Protein AF-A0A1G2Y583-F1 (afdb_mo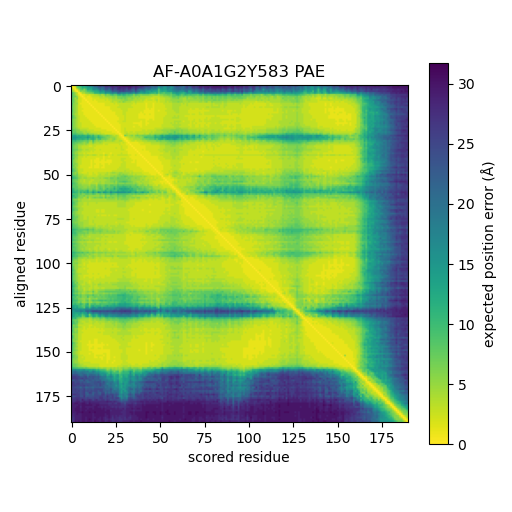nomer)

Sequence (190 aa):
MREDGVIELSQVAVLILAAVMLYVASNRTREYRDFFKVLYLAPVLAIIRENDHFLETYVFDEAWEVLAVVCVIYMGYILYRTHKRVLQQFVRFTATGPFICFANGAFIVMIFARIIGQQSLWESLLQEHHHRMIGRFVEETIEFLGYCFILIGSMECYITAGQFACKTADSLSLTQTIQPSEEGCVSSHV

Secondary structure (DSSP, 8-state):
--TTHHHHHHHHHHHHHHHHHHHHHHHH-SSSHHHHHHHHHHHHHHHHHHTHHHHHHHT-TTHHHHHHHHHHHHHHHHHHHHHHHHHHHHHHHTTSHHHHHHHHHHHIIIIIHHHHT-HHHHHHH--STTHHHHHHHHHHHHHHHHHHHHHHHHHHHHHHTTTHHHHHHHHHHHHHHTS---S-------

Structure (mmCIF, N/CA/C/O backbone):
data_AF-A0A1G2Y583-F1
#
_entry.id   AF-A0A1G2Y583-F1
#
loop_
_atom_site.group_PDB
_atom_site.id
_atom_site.type_symbol
_atom_site.label_atom_id
_atom_site.label_alt_id
_atom_site.label_comp_id
_atom_site.label_asym_id
_atom_site.label_entity_id
_atom_site.label_seq_id
_atom_site.pdbx_PDB_ins_code
_atom_site.Cartn_x
_atom_site.Cartn_y
_atom_site.Cartn_z
_atom_site.occupancy
_atom_site.B_iso_or_equiv
_atom_site.auth_seq_id
_atom_site.auth_comp_id
_atom_site.auth_asym_id
_atom_site.auth_atom_id
_atom_site.pdbx_PDB_model_num
ATOM 1 N N . MET A 1 1 ? 22.878 -12.790 -12.295 1.00 37.00 1 MET A N 1
ATOM 2 C CA . MET A 1 1 ? 22.129 -12.035 -11.274 1.00 37.00 1 MET A CA 1
ATOM 3 C C . MET A 1 1 ? 21.765 -10.710 -11.918 1.00 37.00 1 MET A C 1
ATOM 5 O O . MET A 1 1 ? 22.678 -10.019 -12.344 1.00 37.00 1 MET A O 1
ATOM 9 N N . ARG A 1 2 ? 20.471 -10.446 -12.139 1.00 45.47 2 ARG A N 1
ATOM 10 C CA . ARG A 1 2 ? 19.974 -9.133 -12.586 1.00 45.47 2 ARG A CA 1
ATOM 11 C C . ARG A 1 2 ? 20.246 -8.135 -11.459 1.00 45.47 2 ARG A C 1
ATOM 13 O O . ARG A 1 2 ? 19.980 -8.475 -10.310 1.00 45.47 2 ARG A O 1
ATOM 20 N N . GLU A 1 3 ? 20.787 -6.964 -11.771 1.00 52.03 3 GLU A N 1
ATOM 21 C CA . GLU A 1 3 ? 20.983 -5.893 -10.780 1.00 52.03 3 GLU A CA 1
ATOM 22 C C . GLU A 1 3 ? 19.634 -5.394 -10.219 1.00 52.03 3 GLU A C 1
ATOM 24 O O . GLU A 1 3 ? 19.549 -5.098 -9.029 1.00 52.03 3 GLU A O 1
ATOM 29 N N . ASP A 1 4 ? 18.566 -5.460 -11.024 1.00 59.28 4 ASP A N 1
ATOM 30 C CA . ASP A 1 4 ? 17.181 -5.097 -10.669 1.00 59.28 4 ASP A CA 1
ATOM 31 C C . ASP A 1 4 ? 16.614 -5.921 -9.481 1.00 59.28 4 ASP A C 1
ATOM 33 O O . ASP A 1 4 ? 15.846 -5.421 -8.660 1.00 59.28 4 ASP A O 1
ATOM 37 N N . GLY A 1 5 ? 17.072 -7.166 -9.287 1.00 73.88 5 GLY A N 1
ATOM 38 C CA . GLY A 1 5 ? 16.480 -8.078 -8.294 1.00 73.88 5 GLY A CA 1
ATOM 39 C C . GLY A 1 5 ? 16.688 -7.675 -6.825 1.00 73.88 5 GLY A C 1
ATOM 40 O O . GLY A 1 5 ? 15.987 -8.164 -5.939 1.00 73.88 5 GLY A O 1
ATOM 41 N N . VAL A 1 6 ? 17.650 -6.794 -6.529 1.00 80.50 6 VAL A N 1
ATOM 42 C CA . VAL A 1 6 ? 17.873 -6.314 -5.151 1.00 80.50 6 VAL A CA 1
ATOM 43 C C . VAL A 1 6 ? 16.793 -5.310 -4.741 1.00 80.50 6 VAL A C 1
ATOM 45 O O . VAL A 1 6 ? 16.348 -5.330 -3.589 1.00 80.50 6 VAL A O 1
ATOM 48 N N . ILE A 1 7 ? 16.356 -4.452 -5.668 1.00 85.69 7 ILE A N 1
ATOM 49 C CA . ILE A 1 7 ? 15.326 -3.443 -5.401 1.00 85.69 7 ILE A CA 1
ATOM 50 C C . ILE A 1 7 ? 13.968 -4.124 -5.241 1.00 85.69 7 ILE A C 1
ATOM 52 O O . ILE A 1 7 ? 13.314 -3.892 -4.222 1.00 85.69 7 ILE A O 1
ATOM 56 N N . GLU A 1 8 ? 13.617 -5.041 -6.145 1.00 86.56 8 GLU A N 1
ATOM 57 C CA . GLU A 1 8 ? 12.403 -5.870 -6.056 1.00 86.56 8 GLU A CA 1
ATOM 58 C C . GLU A 1 8 ? 12.316 -6.578 -4.690 1.00 86.56 8 GLU A C 1
ATOM 60 O O . GLU A 1 8 ? 11.322 -6.472 -3.965 1.00 86.56 8 GLU A O 1
ATOM 65 N N . LEU A 1 9 ? 13.409 -7.220 -4.252 1.00 89.50 9 LEU A N 1
ATOM 66 C CA . LEU A 1 9 ? 13.463 -7.883 -2.946 1.00 89.50 9 LEU A CA 1
ATOM 67 C C . LEU A 1 9 ? 13.241 -6.903 -1.783 1.00 89.50 9 LEU A C 1
ATOM 69 O O . LEU A 1 9 ? 12.552 -7.230 -0.812 1.00 89.50 9 LEU A O 1
ATOM 73 N N . SER A 1 10 ? 13.820 -5.703 -1.863 1.00 92.00 10 SER A N 1
ATOM 74 C CA . SER A 1 10 ? 13.656 -4.678 -0.829 1.00 92.00 10 SER A CA 1
ATOM 75 C C . SER A 1 10 ? 12.221 -4.143 -0.757 1.00 92.00 10 SER A C 1
ATOM 77 O O . SER A 1 10 ? 11.685 -3.985 0.343 1.00 92.00 10 SER A O 1
ATOM 79 N N . GLN A 1 11 ? 11.569 -3.939 -1.906 1.00 94.38 11 GLN A N 1
ATOM 80 C CA . GLN A 1 11 ? 10.171 -3.518 -2.000 1.00 94.38 11 GLN A CA 1
ATOM 81 C C . GLN A 1 11 ? 9.254 -4.575 -1.381 1.00 94.38 11 GLN A C 1
ATOM 83 O O . GLN A 1 11 ? 8.439 -4.256 -0.511 1.00 94.38 11 GLN A O 1
ATOM 88 N N . VAL A 1 12 ? 9.449 -5.848 -1.742 1.00 94.56 12 VAL A N 1
ATOM 89 C CA . VAL A 1 12 ? 8.698 -6.974 -1.174 1.00 94.56 12 VAL A CA 1
ATOM 90 C C . VAL A 1 12 ? 8.897 -7.060 0.340 1.00 94.56 12 VAL A C 1
ATOM 92 O O . VAL A 1 12 ? 7.919 -7.199 1.075 1.00 94.56 12 VAL A O 1
ATOM 95 N N . ALA A 1 13 ? 10.127 -6.913 0.841 1.00 95.44 13 ALA A N 1
ATOM 96 C CA . ALA A 1 13 ? 10.400 -6.936 2.279 1.00 95.44 13 ALA A CA 1
ATOM 97 C C . ALA A 1 13 ? 9.674 -5.806 3.035 1.00 95.44 13 ALA A C 1
ATOM 99 O O . ALA A 1 13 ? 9.063 -6.050 4.081 1.00 95.44 13 ALA A O 1
ATOM 100 N N . VAL A 1 14 ? 9.694 -4.583 2.492 1.00 96.81 14 VAL A N 1
ATOM 101 C CA . VAL A 1 14 ? 8.983 -3.418 3.049 1.00 96.81 14 VAL A CA 1
ATOM 102 C C . VAL A 1 14 ? 7.472 -3.653 3.066 1.00 96.81 14 VAL A C 1
ATOM 104 O O . VAL A 1 14 ? 6.821 -3.412 4.088 1.00 96.81 14 VAL A O 1
ATOM 107 N N . LEU A 1 15 ? 6.911 -4.176 1.975 1.00 97.12 15 LEU A N 1
ATOM 108 C CA . LEU A 1 15 ? 5.484 -4.465 1.874 1.00 97.12 15 LEU A CA 1
ATOM 109 C C . LEU A 1 15 ? 5.045 -5.593 2.814 1.00 97.12 15 LEU A C 1
ATOM 111 O O . LEU A 1 15 ? 3.995 -5.475 3.448 1.00 97.12 15 LEU A O 1
ATOM 115 N N . ILE A 1 16 ? 5.843 -6.658 2.958 1.00 97.25 16 ILE A N 1
ATOM 116 C CA . ILE A 1 16 ? 5.574 -7.745 3.913 1.00 97.25 16 ILE A CA 1
ATOM 117 C C . ILE A 1 16 ? 5.534 -7.183 5.332 1.00 97.25 16 ILE A C 1
ATOM 119 O O . ILE A 1 16 ? 4.595 -7.462 6.082 1.00 97.25 16 ILE A O 1
ATOM 123 N N . LEU A 1 17 ? 6.516 -6.357 5.698 1.00 97.50 17 LEU A N 1
ATOM 124 C CA . LEU A 1 17 ? 6.558 -5.738 7.018 1.00 97.50 17 LEU A CA 1
ATOM 125 C C . LEU A 1 17 ? 5.324 -4.854 7.261 1.00 97.50 17 LEU A C 1
ATOM 127 O O . LEU A 1 17 ? 4.684 -4.975 8.308 1.00 97.50 17 LEU A O 1
ATOM 131 N N . ALA A 1 18 ? 4.939 -4.034 6.280 1.00 97.31 18 ALA A N 1
ATOM 132 C CA . ALA A 1 18 ? 3.738 -3.204 6.347 1.00 97.31 18 ALA A CA 1
ATOM 133 C C . ALA A 1 18 ? 2.456 -4.046 6.506 1.00 97.31 18 ALA A C 1
ATOM 135 O O . ALA A 1 18 ? 1.638 -3.779 7.392 1.00 97.31 18 ALA A O 1
ATOM 136 N N . ALA A 1 19 ? 2.306 -5.109 5.709 1.00 97.06 19 ALA A N 1
ATOM 137 C CA . ALA A 1 19 ? 1.165 -6.020 5.768 1.00 97.06 19 ALA A CA 1
ATOM 138 C C . ALA A 1 19 ? 1.056 -6.718 7.134 1.00 97.06 19 ALA A C 1
ATOM 140 O O . ALA A 1 19 ? -0.031 -6.772 7.713 1.00 97.06 19 ALA A O 1
ATOM 141 N N . VAL A 1 20 ? 2.176 -7.196 7.690 1.00 96.50 20 VAL A N 1
ATOM 142 C CA . VAL A 1 20 ? 2.217 -7.819 9.023 1.00 96.50 20 VAL A CA 1
ATOM 143 C C . VAL A 1 20 ? 1.838 -6.812 10.109 1.00 96.50 20 VAL A C 1
ATOM 145 O O . VAL A 1 20 ? 1.013 -7.126 10.971 1.00 96.50 20 VAL A O 1
ATOM 148 N N . MET A 1 21 ? 2.383 -5.593 10.065 1.00 95.00 21 MET A N 1
ATOM 149 C CA . MET A 1 21 ? 2.051 -4.539 11.028 1.00 95.00 21 MET A CA 1
ATOM 150 C C . MET A 1 21 ? 0.556 -4.204 11.012 1.00 95.00 21 MET A C 1
ATOM 152 O O . MET A 1 21 ? -0.076 -4.172 12.072 1.00 95.00 21 MET A O 1
ATOM 156 N N . LEU A 1 22 ? -0.032 -4.036 9.825 1.00 94.94 22 LEU A N 1
ATOM 157 C CA . LEU A 1 22 ? -1.465 -3.781 9.660 1.00 94.94 22 LEU A CA 1
ATOM 158 C C . LEU A 1 22 ? -2.327 -4.965 10.100 1.00 94.94 22 LEU A C 1
ATOM 160 O O . LEU A 1 22 ? -3.344 -4.771 10.771 1.00 94.94 22 LEU A O 1
ATOM 164 N N . TYR A 1 23 ? -1.910 -6.193 9.792 1.00 94.88 23 TYR A N 1
ATOM 165 C CA . TYR A 1 23 ? -2.598 -7.395 10.248 1.00 94.88 23 TYR A CA 1
ATOM 166 C C . TYR A 1 23 ? -2.637 -7.465 11.780 1.00 94.88 23 TYR A C 1
ATOM 168 O O . TYR A 1 23 ? -3.707 -7.646 12.371 1.00 94.88 23 TYR A O 1
ATOM 176 N N . VAL A 1 24 ? -1.503 -7.240 12.453 1.00 93.44 24 VAL A N 1
ATOM 177 C CA . VAL A 1 24 ? -1.459 -7.220 13.922 1.00 93.44 24 VAL A CA 1
ATOM 178 C C . VAL A 1 24 ? -2.274 -6.051 14.485 1.00 93.44 24 VAL A C 1
ATOM 180 O O . VAL A 1 24 ? -3.027 -6.246 15.444 1.00 93.44 24 VAL A O 1
ATOM 183 N N . ALA A 1 25 ? -2.202 -4.866 13.873 1.00 90.62 25 ALA A N 1
ATOM 184 C CA . ALA A 1 25 ? -3.011 -3.712 14.262 1.00 90.62 25 ALA A CA 1
ATOM 185 C C . ALA A 1 25 ? -4.518 -4.013 14.164 1.00 90.62 25 ALA A C 1
ATOM 187 O O . ALA A 1 25 ? -5.267 -3.667 15.080 1.00 90.62 25 ALA A O 1
ATOM 188 N N . SER A 1 26 ? -4.957 -4.723 13.115 1.00 91.12 26 SER A N 1
ATOM 189 C CA . SER A 1 26 ? -6.361 -5.122 12.910 1.00 91.12 26 SER A CA 1
ATOM 190 C C . SER A 1 26 ? -6.879 -6.064 14.003 1.00 91.12 26 SER A C 1
ATOM 192 O O . SER A 1 26 ? -8.052 -6.023 14.388 1.00 91.12 26 SER A O 1
ATOM 194 N N . ASN A 1 27 ? -5.994 -6.900 14.549 1.00 89.19 27 ASN A N 1
ATOM 195 C CA . ASN A 1 27 ? -6.341 -7.831 15.614 1.00 89.19 27 ASN A CA 1
ATOM 196 C C . ASN A 1 27 ? -6.387 -7.140 16.983 1.00 89.19 27 ASN A C 1
ATOM 198 O O . ASN A 1 27 ? -7.232 -7.503 17.808 1.00 89.19 27 ASN A O 1
ATOM 202 N N . ARG A 1 28 ? -5.543 -6.119 17.193 1.00 86.19 28 ARG A N 1
ATOM 203 C CA . ARG A 1 28 ? -5.455 -5.343 18.441 1.00 86.19 28 ARG A CA 1
ATOM 204 C C . ARG A 1 28 ? -6.550 -4.283 18.591 1.00 86.19 28 ARG A C 1
ATOM 206 O O . ARG A 1 28 ? -7.027 -4.083 19.704 1.00 86.19 28 ARG A O 1
ATOM 213 N N . THR A 1 29 ? -7.004 -3.644 17.512 1.00 80.62 29 THR A N 1
ATOM 214 C CA . THR A 1 29 ? -8.076 -2.637 17.584 1.00 80.62 29 THR A CA 1
ATOM 215 C C . THR A 1 29 ? -9.434 -3.252 17.264 1.00 80.62 29 THR A C 1
ATOM 217 O O . THR A 1 29 ? -9.671 -3.753 16.171 1.00 80.62 29 THR A O 1
ATOM 220 N N . ARG A 1 30 ? -10.382 -3.214 18.210 1.00 77.94 30 ARG A N 1
ATOM 221 C CA . ARG A 1 30 ? -11.777 -3.602 17.916 1.00 77.94 30 ARG A CA 1
ATOM 222 C C . ARG A 1 30 ? -12.516 -2.530 17.115 1.00 77.94 30 ARG A C 1
ATOM 224 O O . ARG A 1 30 ? -13.365 -2.873 16.301 1.00 77.94 30 ARG A O 1
ATOM 231 N N . GLU A 1 31 ? -12.174 -1.261 17.327 1.00 78.31 31 GLU A N 1
ATOM 232 C CA . GLU A 1 31 ? -12.877 -0.128 16.721 1.00 78.31 31 GLU A CA 1
ATOM 233 C C . GLU A 1 31 ? -12.583 0.044 15.225 1.00 78.31 31 GLU A C 1
ATOM 235 O O . GLU A 1 31 ? -13.500 0.391 14.492 1.00 78.31 31 GLU A O 1
ATOM 240 N N . TYR A 1 32 ? -11.363 -0.267 14.764 1.00 83.62 32 TYR A N 1
ATOM 241 C CA . TYR A 1 32 ? -10.911 -0.098 13.368 1.00 83.62 32 TYR A CA 1
ATOM 242 C C . TYR A 1 32 ? -10.670 -1.425 12.630 1.00 83.62 32 TYR A C 1
ATOM 244 O O . TYR A 1 32 ? -10.099 -1.446 11.540 1.00 83.62 32 TYR A O 1
ATOM 252 N N . ARG A 1 33 ? -11.103 -2.548 13.218 1.00 87.69 33 ARG A N 1
ATOM 253 C CA . ARG A 1 33 ? -10.784 -3.904 12.746 1.00 87.69 33 ARG A CA 1
ATOM 254 C C . ARG A 1 33 ? -11.125 -4.135 11.277 1.00 87.69 33 ARG A C 1
ATOM 256 O O . ARG A 1 33 ? -10.303 -4.668 10.540 1.00 87.69 33 ARG A O 1
ATOM 263 N N . ASP A 1 34 ? -12.350 -3.805 10.873 1.00 89.31 34 ASP A N 1
ATOM 264 C CA . ASP A 1 34 ? -12.856 -4.136 9.536 1.00 89.31 34 ASP A CA 1
ATOM 265 C C . ASP A 1 34 ? -12.155 -3.293 8.459 1.00 89.31 34 ASP A C 1
ATOM 267 O O . ASP A 1 34 ? -11.779 -3.818 7.415 1.00 89.31 34 ASP A O 1
ATOM 271 N N . PHE A 1 35 ? -11.891 -2.017 8.741 1.00 91.56 35 PHE A N 1
ATOM 272 C CA . PHE A 1 35 ? -11.108 -1.143 7.876 1.00 91.56 35 PHE A CA 1
ATOM 273 C C . PHE A 1 35 ? -9.650 -1.601 7.770 1.00 91.56 35 PHE A C 1
ATOM 275 O O . PHE A 1 35 ? -9.146 -1.731 6.661 1.00 91.56 35 PHE A O 1
ATOM 282 N N . PHE A 1 36 ? -8.984 -1.937 8.880 1.00 92.38 36 PHE A N 1
ATOM 283 C CA . PHE A 1 36 ? -7.607 -2.444 8.832 1.00 92.38 36 PHE A CA 1
ATOM 284 C C . PHE A 1 36 ? -7.498 -3.790 8.110 1.00 92.38 36 PHE A C 1
ATOM 286 O O . PHE A 1 36 ? -6.478 -4.048 7.477 1.00 92.38 36 PHE A O 1
ATOM 293 N N . LYS A 1 37 ? -8.554 -4.618 8.136 1.00 91.88 37 LYS A N 1
ATOM 294 C CA . LYS A 1 37 ? -8.641 -5.831 7.312 1.00 91.88 37 LYS A CA 1
ATOM 295 C C . LYS A 1 37 ? -8.615 -5.533 5.816 1.00 91.88 37 LYS A C 1
ATOM 297 O O . LYS A 1 37 ? -7.949 -6.230 5.068 1.00 91.88 37 LYS A O 1
ATOM 302 N N . VAL A 1 38 ? -9.335 -4.505 5.382 1.00 94.38 38 VAL A N 1
ATOM 303 C CA . VAL A 1 38 ? -9.283 -4.059 3.984 1.00 94.38 38 VAL A CA 1
ATOM 304 C C . VAL A 1 38 ? -7.926 -3.414 3.688 1.00 94.38 38 VAL A C 1
ATOM 306 O O . VAL A 1 38 ? -7.319 -3.701 2.663 1.00 94.38 38 VAL A O 1
ATOM 309 N N . LEU A 1 39 ? -7.408 -2.603 4.613 1.00 94.75 39 LEU A N 1
ATOM 310 C CA . LEU A 1 39 ? -6.162 -1.864 4.429 1.00 94.75 39 LEU A CA 1
ATOM 311 C C . LEU A 1 39 ? -4.934 -2.777 4.303 1.00 94.75 39 LEU A C 1
ATOM 313 O O . LEU A 1 39 ? -4.091 -2.496 3.462 1.00 94.75 39 LEU A O 1
ATOM 317 N N . TYR A 1 40 ? -4.824 -3.874 5.071 1.00 95.06 40 TYR A N 1
ATOM 318 C CA . TYR A 1 40 ? -3.681 -4.796 4.9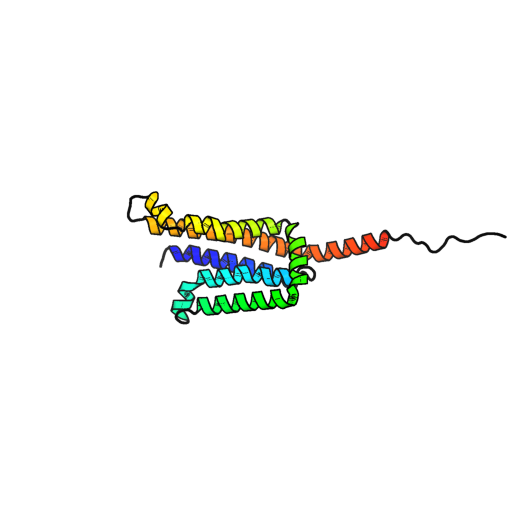27 1.00 95.06 40 TYR A CA 1
ATOM 319 C C . TYR A 1 40 ? -3.705 -5.570 3.601 1.00 95.06 40 TYR A C 1
ATOM 321 O O . TYR A 1 40 ? -2.656 -6.034 3.161 1.00 95.06 40 TYR A O 1
ATOM 329 N N . LEU A 1 41 ? -4.863 -5.701 2.940 1.00 95.69 41 LEU A N 1
ATOM 330 C CA . LEU A 1 41 ? -4.946 -6.363 1.635 1.00 95.69 41 LEU A CA 1
ATOM 331 C C . LEU A 1 41 ? -4.301 -5.533 0.517 1.00 95.69 41 LEU A C 1
ATOM 333 O O . LEU A 1 41 ? -3.868 -6.109 -0.475 1.00 95.69 41 LEU A O 1
ATOM 337 N N . ALA A 1 42 ? -4.172 -4.213 0.683 1.00 95.00 42 ALA A N 1
ATOM 338 C CA . ALA A 1 42 ? -3.496 -3.352 -0.286 1.00 95.00 42 ALA A CA 1
ATOM 339 C C . ALA A 1 42 ? -1.992 -3.679 -0.447 1.00 95.00 42 ALA A C 1
ATOM 341 O O . ALA A 1 42 ? -1.581 -3.967 -1.571 1.00 95.00 42 ALA A O 1
ATOM 342 N N . PRO A 1 43 ? -1.161 -3.720 0.619 1.00 95.75 43 PRO A N 1
ATOM 343 C CA . PRO A 1 43 ? 0.225 -4.163 0.488 1.00 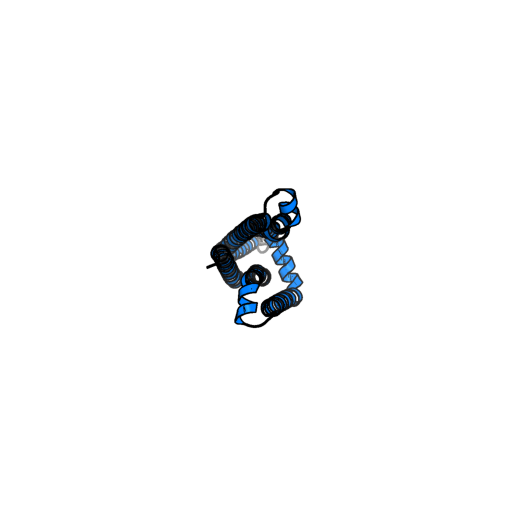95.75 43 PRO A CA 1
ATOM 344 C C . PRO A 1 43 ? 0.337 -5.644 0.102 1.00 95.75 43 PRO A C 1
ATOM 346 O O . PRO A 1 43 ? 1.285 -6.000 -0.582 1.00 95.75 43 PRO A O 1
ATOM 349 N N . VAL A 1 44 ? -0.630 -6.503 0.454 1.00 96.31 44 VAL A N 1
ATOM 350 C CA . VAL A 1 44 ? -0.662 -7.895 -0.044 1.00 96.31 44 VAL A CA 1
ATOM 351 C C . VAL A 1 44 ? -0.816 -7.940 -1.564 1.00 96.31 44 VAL A C 1
ATOM 353 O O . VAL A 1 44 ? -0.086 -8.671 -2.226 1.00 96.31 44 VAL A O 1
ATOM 356 N N . LEU A 1 45 ? -1.718 -7.136 -2.127 1.00 95.38 45 LEU A N 1
ATOM 357 C CA . LEU A 1 45 ? -1.879 -7.035 -3.575 1.00 95.38 45 LEU A CA 1
ATOM 358 C C . LEU A 1 45 ? -0.611 -6.489 -4.247 1.00 95.38 45 LEU A C 1
ATOM 360 O O . LEU A 1 45 ? -0.212 -6.994 -5.291 1.00 95.38 45 LEU A O 1
ATOM 364 N N . ALA A 1 46 ? 0.050 -5.507 -3.627 1.00 94.12 46 ALA A N 1
ATOM 365 C CA . ALA A 1 46 ? 1.326 -4.991 -4.116 1.00 94.12 46 ALA A CA 1
ATOM 366 C C . ALA A 1 46 ? 2.431 -6.064 -4.099 1.00 94.12 46 ALA A C 1
ATOM 368 O O . ALA A 1 46 ? 3.155 -6.181 -5.076 1.00 94.12 46 ALA A O 1
ATOM 369 N N . ILE A 1 47 ? 2.512 -6.911 -3.062 1.00 94.75 47 ILE A N 1
ATOM 370 C CA . ILE A 1 47 ? 3.466 -8.038 -3.016 1.00 94.75 47 ILE A CA 1
ATOM 371 C C . ILE A 1 47 ? 3.237 -8.995 -4.184 1.00 94.75 47 ILE A C 1
ATOM 373 O O . ILE A 1 47 ? 4.201 -9.438 -4.801 1.00 94.75 47 ILE A O 1
ATOM 377 N N . ILE A 1 48 ? 1.978 -9.325 -4.485 1.00 92.69 48 ILE A N 1
ATOM 378 C CA . ILE A 1 48 ? 1.644 -10.213 -5.608 1.00 92.69 48 ILE A CA 1
ATOM 379 C C . ILE A 1 48 ? 2.119 -9.598 -6.922 1.00 92.69 48 ILE A C 1
ATOM 381 O O . ILE A 1 48 ? 2.700 -10.305 -7.736 1.00 92.69 48 ILE A O 1
ATOM 385 N N . ARG A 1 49 ? 1.909 -8.288 -7.090 1.00 90.75 49 ARG A N 1
ATOM 386 C CA . ARG A 1 49 ? 2.348 -7.545 -8.271 1.00 90.75 49 ARG A CA 1
ATOM 387 C C . ARG A 1 49 ? 3.870 -7.532 -8.419 1.00 90.75 49 ARG A C 1
ATOM 389 O O . ARG A 1 49 ? 4.340 -7.793 -9.508 1.00 90.75 49 ARG A O 1
ATOM 396 N N . GLU A 1 50 ? 4.625 -7.281 -7.349 1.00 90.44 50 GLU A N 1
ATOM 397 C CA . GLU A 1 50 ? 6.101 -7.291 -7.414 1.00 90.44 50 GLU A CA 1
ATOM 398 C C . GLU A 1 50 ? 6.692 -8.682 -7.669 1.00 90.44 50 GLU A C 1
ATOM 400 O O . GLU A 1 50 ? 7.845 -8.817 -8.057 1.00 90.44 50 GLU A O 1
ATOM 405 N N . ASN A 1 51 ? 5.926 -9.742 -7.404 1.00 88.56 51 ASN A N 1
ATOM 406 C CA . ASN A 1 51 ? 6.354 -11.117 -7.647 1.00 88.56 51 ASN A CA 1
ATOM 407 C C . ASN A 1 51 ? 5.734 -11.696 -8.925 1.00 88.56 51 ASN A C 1
ATOM 409 O O . ASN A 1 51 ? 5.736 -12.918 -9.082 1.00 88.56 51 ASN A O 1
ATOM 413 N N . ASP A 1 52 ? 5.207 -10.863 -9.827 1.00 86.38 52 ASP A N 1
ATOM 414 C CA . ASP A 1 52 ? 4.562 -11.301 -11.068 1.00 86.38 52 ASP A CA 1
ATOM 415 C C . ASP A 1 52 ? 5.474 -12.228 -11.890 1.00 86.38 52 ASP A C 1
ATOM 417 O O . ASP A 1 52 ? 5.123 -13.382 -12.146 1.00 86.38 52 ASP A O 1
ATOM 421 N N . HIS A 1 53 ? 6.707 -11.798 -12.160 1.00 84.06 53 HIS A N 1
ATOM 422 C CA . HIS A 1 53 ? 7.685 -12.548 -12.937 1.00 84.06 53 HIS A CA 1
ATOM 423 C C . HIS A 1 53 ? 8.091 -13.864 -12.261 1.00 84.06 53 HIS A C 1
ATOM 425 O O . HIS A 1 53 ? 8.275 -14.892 -12.922 1.00 84.06 53 HIS A O 1
ATOM 431 N N . PHE A 1 54 ? 8.217 -13.856 -10.931 1.00 84.12 54 PHE A N 1
ATOM 432 C CA . PHE A 1 54 ? 8.530 -15.056 -10.159 1.00 84.12 54 PHE A CA 1
ATOM 433 C C . PHE A 1 54 ? 7.375 -16.066 -10.217 1.00 84.12 54 PHE A C 1
ATOM 435 O O . PHE A 1 54 ? 7.598 -17.259 -10.429 1.00 84.12 54 PHE A O 1
ATOM 442 N N . LEU A 1 55 ? 6.134 -15.602 -10.065 1.00 82.25 55 LEU A N 1
ATOM 443 C CA . LEU A 1 55 ? 4.950 -16.458 -10.073 1.00 82.25 55 LEU A CA 1
ATOM 444 C C . LEU A 1 55 ? 4.717 -17.105 -11.442 1.00 82.25 55 LEU A C 1
ATOM 446 O O . LEU A 1 55 ? 4.454 -18.307 -11.494 1.00 82.25 55 LEU A O 1
ATOM 450 N N . GLU A 1 56 ? 4.874 -16.354 -12.531 1.00 85.44 56 GLU A N 1
ATOM 451 C CA . GLU A 1 56 ? 4.765 -16.903 -13.891 1.00 85.44 56 GLU A CA 1
ATOM 452 C C . GLU A 1 56 ? 5.828 -17.972 -14.156 1.00 85.44 56 GLU A C 1
ATOM 454 O O . GLU A 1 56 ? 5.528 -19.040 -14.680 1.00 85.44 56 GLU A O 1
ATOM 459 N N . THR A 1 57 ? 7.069 -17.723 -13.726 1.00 85.12 57 THR A N 1
ATOM 460 C CA . THR A 1 57 ? 8.196 -18.623 -14.010 1.00 85.12 57 THR A CA 1
ATOM 461 C C . THR A 1 57 ? 8.105 -19.955 -13.257 1.00 85.12 57 THR A C 1
ATOM 463 O O . THR A 1 57 ? 8.494 -20.993 -13.794 1.00 85.12 57 THR A O 1
ATOM 466 N N . TYR A 1 58 ? 7.642 -19.947 -12.001 1.00 86.19 58 TYR A N 1
ATOM 467 C CA . TYR A 1 58 ? 7.700 -21.125 -11.123 1.00 86.19 58 TYR A CA 1
ATOM 468 C C . TYR A 1 58 ? 6.362 -21.841 -10.913 1.00 86.19 58 TYR A C 1
ATOM 470 O O . TYR A 1 58 ? 6.375 -22.994 -10.474 1.00 86.19 58 TYR A O 1
ATOM 478 N N . VAL A 1 59 ? 5.225 -21.184 -11.166 1.00 86.44 59 VAL A N 1
ATOM 479 C CA . VAL A 1 59 ? 3.898 -21.724 -10.832 1.00 86.44 59 VAL A CA 1
ATOM 480 C C . VAL A 1 59 ? 3.139 -22.122 -12.100 1.00 86.44 59 VAL A C 1
ATOM 482 O O . VAL A 1 59 ? 2.932 -23.315 -12.317 1.00 86.44 59 VAL A O 1
ATOM 485 N N . PHE A 1 60 ? 2.726 -21.153 -12.921 1.00 86.19 60 PHE A N 1
ATOM 486 C CA . PHE A 1 60 ? 2.154 -21.332 -14.265 1.00 86.19 60 PHE A CA 1
ATOM 487 C C . PHE A 1 60 ? 1.973 -19.961 -14.941 1.00 86.19 60 PHE A C 1
ATOM 489 O O . PHE A 1 60 ? 1.920 -18.936 -14.255 1.00 86.19 60 PHE A O 1
ATOM 496 N N . ASP A 1 61 ? 1.827 -19.952 -16.267 1.00 77.31 61 ASP A N 1
ATOM 497 C CA . ASP A 1 61 ? 1.536 -18.743 -17.048 1.00 77.31 61 ASP A CA 1
ATOM 498 C C . ASP A 1 61 ? 0.230 -18.091 -16.541 1.00 77.31 61 ASP A C 1
ATOM 500 O O . ASP A 1 61 ? -0.799 -18.758 -16.494 1.00 77.31 61 ASP A O 1
ATOM 504 N N . GLU A 1 62 ? 0.269 -16.810 -16.142 1.00 85.56 62 GLU A N 1
ATOM 505 C CA . GLU A 1 62 ? -0.845 -16.039 -15.529 1.00 85.56 62 GLU A CA 1
ATOM 506 C C . GLU A 1 62 ? -1.139 -16.318 -14.032 1.00 85.56 62 GLU A C 1
ATOM 508 O O . GLU A 1 62 ? -2.147 -15.862 -13.482 1.00 85.56 62 GLU A O 1
ATOM 513 N N . ALA A 1 63 ? -0.257 -17.017 -13.304 1.00 87.56 63 ALA A N 1
ATOM 514 C CA . ALA A 1 63 ? -0.473 -17.313 -11.879 1.00 87.56 63 ALA A CA 1
ATOM 515 C C . ALA A 1 63 ? -0.669 -16.073 -10.990 1.00 87.56 63 ALA A C 1
ATOM 517 O O . ALA A 1 63 ? -1.465 -16.100 -10.041 1.00 87.56 63 ALA A O 1
ATOM 518 N N . TRP A 1 64 ? 0.038 -14.981 -11.284 1.00 89.44 64 TRP A N 1
ATOM 519 C CA . TRP A 1 64 ? -0.087 -13.739 -10.523 1.00 89.44 64 TRP A CA 1
ATOM 520 C C . TRP A 1 64 ? -1.453 -13.071 -10.725 1.00 89.44 64 TRP A C 1
ATOM 522 O O . TRP A 1 64 ? -2.012 -12.553 -9.756 1.00 89.44 64 TRP A O 1
ATOM 532 N N . GLU A 1 65 ? -2.031 -13.141 -11.931 1.00 91.75 65 GLU A N 1
ATOM 533 C CA . GLU A 1 65 ? -3.350 -12.574 -12.231 1.00 91.75 65 GLU A CA 1
ATOM 534 C C . GLU A 1 65 ? -4.433 -13.274 -11.415 1.00 91.75 65 GLU A C 1
ATOM 536 O O . GLU A 1 65 ? -5.252 -12.624 -10.760 1.00 91.75 65 GLU A O 1
ATOM 541 N N . VAL A 1 66 ? -4.392 -14.609 -11.372 1.00 92.31 66 VAL A N 1
ATOM 542 C CA . VAL A 1 66 ? -5.324 -15.416 -10.574 1.00 92.31 66 VAL A CA 1
ATOM 543 C C . VAL A 1 66 ? -5.229 -15.036 -9.097 1.00 92.31 66 VAL A C 1
ATOM 545 O O . VAL A 1 66 ? -6.253 -14.820 -8.441 1.00 92.31 66 VAL A O 1
ATOM 548 N N . LEU A 1 67 ? -4.012 -14.913 -8.564 1.00 92.38 67 LEU A N 1
ATOM 549 C CA . LEU A 1 67 ? -3.797 -14.569 -7.161 1.00 92.38 67 LEU A CA 1
ATOM 550 C C . LEU A 1 67 ? -4.272 -13.140 -6.844 1.00 92.38 67 LEU A C 1
ATOM 552 O O . LEU A 1 67 ? -4.951 -12.924 -5.835 1.00 92.38 67 LEU A O 1
ATOM 556 N N . ALA A 1 68 ? -3.995 -12.183 -7.732 1.00 93.69 68 ALA A N 1
ATOM 557 C CA . ALA A 1 68 ? -4.465 -10.807 -7.621 1.00 93.69 68 ALA A CA 1
ATOM 558 C C . ALA A 1 68 ? -6.001 -10.730 -7.639 1.00 93.69 68 ALA A C 1
ATOM 560 O O . ALA A 1 68 ? -6.598 -10.077 -6.778 1.00 93.69 68 ALA A O 1
ATOM 561 N N . VAL A 1 69 ? -6.657 -11.453 -8.553 1.00 94.75 69 VAL A N 1
ATOM 562 C CA . VAL A 1 69 ? -8.123 -11.527 -8.647 1.00 94.75 69 VAL A CA 1
ATOM 563 C C . VAL A 1 69 ? -8.725 -12.120 -7.377 1.00 94.75 69 VAL A C 1
ATOM 565 O O . VAL A 1 69 ? -9.675 -11.554 -6.834 1.00 94.75 69 VAL A O 1
ATOM 568 N N . VAL A 1 70 ? -8.162 -13.207 -6.845 1.00 95.31 70 VAL A N 1
ATOM 569 C CA . VAL A 1 70 ? -8.620 -13.803 -5.579 1.00 95.31 70 VAL A CA 1
ATOM 570 C C . VAL A 1 70 ? -8.515 -12.796 -4.430 1.00 95.31 70 VAL A C 1
ATOM 572 O O . VAL A 1 70 ? -9.468 -12.640 -3.659 1.00 95.31 70 VAL A O 1
ATOM 575 N N . CYS A 1 71 ? -7.403 -12.063 -4.335 1.00 94.94 71 CYS A N 1
ATOM 576 C CA . CYS A 1 71 ? -7.228 -11.014 -3.332 1.00 94.94 71 CYS A CA 1
ATOM 577 C C . CYS A 1 71 ? -8.256 -9.883 -3.475 1.00 94.94 71 CYS A C 1
ATOM 579 O O . CYS A 1 71 ? -8.851 -9.472 -2.474 1.00 94.94 71 CYS A O 1
ATOM 581 N N . VAL A 1 72 ? -8.519 -9.415 -4.697 1.00 95.12 72 VAL A N 1
ATOM 582 C CA . VAL A 1 72 ? -9.510 -8.361 -4.966 1.00 95.12 72 VAL A CA 1
ATOM 583 C C . VAL A 1 72 ? -10.933 -8.840 -4.668 1.00 95.12 72 VAL A C 1
ATOM 585 O O . VAL A 1 72 ? -11.696 -8.108 -4.036 1.00 95.12 72 VAL A O 1
ATOM 588 N N . ILE A 1 73 ? -11.293 -10.073 -5.038 1.00 96.44 73 ILE A N 1
ATOM 589 C CA . ILE A 1 73 ? -12.598 -10.670 -4.712 1.00 96.44 73 ILE A CA 1
ATOM 590 C C . ILE A 1 73 ? -12.777 -10.761 -3.196 1.00 96.44 73 ILE A C 1
ATOM 592 O O . ILE A 1 73 ? -13.828 -10.386 -2.674 1.00 96.44 73 ILE A O 1
ATOM 596 N N . TYR A 1 74 ? -11.753 -11.213 -2.470 1.00 95.19 74 TYR A N 1
ATOM 597 C CA . TYR A 1 74 ? -11.802 -11.296 -1.013 1.00 95.19 74 TYR A CA 1
ATOM 598 C C . TYR A 1 74 ? -11.942 -9.911 -0.361 1.00 95.19 74 TYR A C 1
ATOM 600 O O . TYR A 1 74 ? -12.776 -9.723 0.530 1.00 95.19 74 TYR A O 1
ATOM 608 N N . MET A 1 75 ? -11.197 -8.916 -0.850 1.00 94.19 75 MET A N 1
ATOM 609 C CA . MET A 1 75 ? -11.333 -7.522 -0.423 1.00 94.19 75 MET A CA 1
ATOM 610 C C . MET A 1 75 ? -12.752 -6.991 -0.679 1.00 94.19 75 MET A C 1
ATOM 612 O O . MET A 1 75 ? -13.369 -6.406 0.216 1.00 94.19 75 MET A O 1
ATOM 616 N N . GLY A 1 76 ? -13.301 -7.254 -1.868 1.00 94.00 76 GLY A N 1
ATOM 617 C CA . GLY A 1 76 ? -14.665 -6.898 -2.254 1.00 94.00 76 GLY A CA 1
ATOM 618 C C . GLY A 1 76 ? -15.725 -7.577 -1.386 1.00 94.00 76 GLY A C 1
ATOM 619 O O . GLY A 1 76 ? -16.690 -6.932 -0.982 1.00 94.00 76 GLY A O 1
ATOM 620 N N . TYR A 1 77 ? -15.523 -8.844 -1.017 1.00 95.12 77 TYR A N 1
ATOM 621 C CA . TYR A 1 77 ? -16.409 -9.577 -0.111 1.00 95.12 77 TYR A CA 1
ATOM 622 C C . TYR A 1 77 ? -16.467 -8.937 1.283 1.00 95.12 77 TYR A C 1
ATOM 624 O O . TYR A 1 77 ? -17.560 -8.742 1.829 1.00 95.12 77 TYR A O 1
ATOM 632 N N . ILE A 1 78 ? -15.311 -8.575 1.856 1.00 92.38 78 ILE A N 1
ATOM 633 C CA . ILE A 1 78 ? -15.255 -7.868 3.145 1.00 92.38 78 ILE A CA 1
ATOM 634 C C . ILE A 1 78 ? -15.987 -6.533 3.023 1.00 92.38 78 ILE A C 1
ATOM 636 O O . ILE A 1 78 ? -16.888 -6.264 3.818 1.00 92.38 78 ILE A O 1
ATOM 640 N N . LEU A 1 79 ? -15.649 -5.736 2.004 1.00 93.19 79 LEU A N 1
ATOM 641 C CA . LEU A 1 79 ? -16.277 -4.440 1.765 1.00 93.19 79 LEU A CA 1
ATOM 642 C C . LEU A 1 79 ? -17.790 -4.567 1.626 1.00 93.19 79 LEU A C 1
ATOM 644 O O . LEU A 1 79 ? -18.507 -3.845 2.300 1.00 93.19 79 LEU A O 1
ATOM 648 N N . TYR A 1 80 ? -18.297 -5.517 0.845 1.00 94.69 80 TYR A N 1
ATOM 649 C CA . TYR A 1 80 ? -19.734 -5.732 0.686 1.00 94.69 80 TYR A CA 1
ATOM 650 C C . TYR A 1 80 ? -20.421 -6.043 2.027 1.00 94.69 80 TYR A C 1
ATOM 652 O O . TYR A 1 80 ? -21.415 -5.405 2.397 1.00 94.69 80 TYR A O 1
ATOM 660 N N . ARG A 1 81 ? -19.850 -6.975 2.803 1.00 93.88 81 ARG A N 1
ATOM 661 C CA . ARG A 1 81 ? -20.423 -7.443 4.072 1.00 93.88 81 ARG A CA 1
ATOM 662 C C . ARG A 1 81 ? -20.382 -6.389 5.179 1.00 93.88 81 ARG A C 1
ATOM 664 O O . ARG A 1 81 ? -21.302 -6.338 5.996 1.00 93.88 81 ARG A O 1
ATOM 671 N N . THR A 1 82 ? -19.333 -5.571 5.243 1.00 92.19 82 THR A N 1
ATOM 672 C CA . THR A 1 82 ? -19.111 -4.609 6.336 1.00 92.19 82 THR A CA 1
ATOM 673 C C . THR A 1 82 ? -19.034 -3.151 5.873 1.00 92.19 82 THR A C 1
ATOM 675 O O . THR A 1 82 ? -18.600 -2.305 6.654 1.00 92.19 82 THR A O 1
ATOM 678 N N . HIS A 1 83 ? -19.533 -2.816 4.671 1.00 90.69 83 HIS A N 1
ATOM 679 C CA . HIS A 1 83 ? -19.383 -1.489 4.040 1.00 90.69 83 HIS A CA 1
ATOM 680 C C . HIS A 1 83 ? -19.688 -0.318 4.978 1.00 90.69 83 HIS A C 1
ATOM 682 O O . HIS A 1 83 ? -18.903 0.620 5.055 1.00 90.69 83 HIS A O 1
ATOM 688 N N . LYS A 1 84 ? -20.791 -0.375 5.742 1.00 91.38 84 LYS A N 1
ATOM 689 C CA . LYS A 1 84 ? -21.169 0.708 6.668 1.00 91.38 84 LYS A CA 1
ATOM 690 C C . LYS A 1 84 ? -20.116 0.930 7.752 1.00 91.38 84 LYS A C 1
ATOM 692 O O . LYS A 1 84 ? -19.786 2.069 8.059 1.00 91.38 84 LYS A O 1
ATOM 697 N N . ARG A 1 85 ? -19.584 -0.159 8.317 1.00 90.94 85 ARG A N 1
ATOM 698 C CA . ARG A 1 85 ? -18.554 -0.107 9.364 1.00 90.94 85 ARG A CA 1
ATOM 699 C C . ARG A 1 85 ? -17.229 0.366 8.792 1.00 90.94 85 ARG A C 1
ATOM 701 O O . ARG A 1 85 ? -16.614 1.248 9.375 1.00 90.94 85 ARG A O 1
ATOM 708 N N . VAL A 1 86 ? -16.836 -0.171 7.637 1.00 91.50 86 VAL A N 1
ATOM 709 C CA . VAL A 1 86 ? -15.604 0.228 6.949 1.00 91.50 86 VAL A CA 1
ATOM 710 C C . VAL A 1 86 ? -15.644 1.710 6.594 1.00 91.50 86 VAL A C 1
ATOM 712 O O . VAL A 1 86 ? -14.683 2.413 6.872 1.00 91.50 86 VAL A O 1
ATOM 715 N N . LEU A 1 87 ? -16.763 2.214 6.066 1.00 92.38 87 LEU A N 1
ATOM 716 C CA . LEU A 1 87 ? -16.902 3.625 5.710 1.00 92.38 87 LEU A CA 1
ATOM 717 C C . LEU A 1 87 ? -16.839 4.539 6.942 1.00 92.38 87 LEU A C 1
ATOM 719 O O . LEU A 1 87 ? -16.137 5.544 6.926 1.00 92.38 87 LEU A O 1
ATOM 723 N N . GLN A 1 88 ? -17.520 4.178 8.033 1.00 91.12 88 GLN A N 1
ATOM 724 C CA . GLN A 1 88 ? -17.452 4.937 9.287 1.00 91.12 88 GLN A CA 1
ATOM 725 C C . GLN A 1 88 ? -16.035 4.952 9.878 1.00 91.12 88 GLN A C 1
ATOM 727 O O . GLN A 1 88 ? -15.558 5.997 10.316 1.00 91.12 88 GLN A O 1
ATOM 732 N N . GLN A 1 89 ? -15.358 3.803 9.876 1.00 90.38 89 GLN A N 1
ATOM 733 C CA . GLN A 1 89 ? -13.976 3.674 10.338 1.00 90.38 89 GLN A CA 1
ATOM 734 C C . GLN A 1 89 ? -13.013 4.461 9.449 1.00 90.38 89 GLN A C 1
ATOM 736 O O . GLN A 1 89 ? -12.130 5.132 9.971 1.00 90.38 89 GLN A O 1
ATOM 741 N N . PHE A 1 90 ? -13.220 4.437 8.132 1.00 91.38 90 PHE A N 1
ATOM 742 C CA . PHE A 1 90 ? -12.431 5.193 7.166 1.00 91.38 90 PHE A CA 1
ATOM 743 C C . PHE A 1 90 ? -12.541 6.701 7.401 1.00 91.38 90 PHE A C 1
ATOM 745 O O . PHE A 1 90 ? -11.520 7.365 7.527 1.00 91.38 90 PHE A O 1
ATOM 752 N N . VAL A 1 91 ? -13.756 7.238 7.555 1.00 91.38 91 VAL A N 1
ATOM 753 C CA . VAL A 1 91 ? -13.963 8.674 7.826 1.00 91.38 91 VAL A CA 1
ATOM 754 C C . VAL A 1 91 ? -13.307 9.108 9.142 1.00 91.38 91 VAL A C 1
ATOM 756 O O . VAL A 1 91 ? -12.756 10.198 9.236 1.00 91.38 91 VAL A O 1
ATOM 759 N N . ARG A 1 92 ? -13.319 8.257 10.174 1.00 87.50 92 ARG A N 1
ATOM 760 C CA . ARG A 1 92 ? -12.572 8.539 11.413 1.00 87.50 92 ARG A CA 1
ATOM 761 C C . ARG A 1 92 ? -11.065 8.475 11.190 1.00 87.50 92 ARG A C 1
ATOM 763 O O . ARG A 1 92 ? -10.330 9.298 11.725 1.00 87.50 92 ARG A O 1
ATOM 770 N N . PHE A 1 93 ? -10.614 7.519 10.384 1.00 88.69 93 PHE A N 1
ATOM 771 C CA . PHE A 1 93 ? -9.209 7.334 10.054 1.00 88.69 93 PHE A CA 1
ATOM 772 C C . PHE A 1 93 ? -8.632 8.511 9.260 1.00 88.69 93 PHE A C 1
ATOM 774 O O . PHE A 1 93 ? -7.482 8.872 9.496 1.00 88.69 93 PHE A O 1
ATOM 781 N N . THR A 1 94 ? -9.409 9.181 8.401 1.00 89.56 94 THR A N 1
ATOM 782 C CA . THR A 1 94 ? -8.914 10.349 7.647 1.00 89.56 94 THR A CA 1
ATOM 783 C C . THR A 1 94 ? -8.501 11.521 8.536 1.00 89.56 94 THR A C 1
ATOM 785 O O . THR A 1 94 ? -7.696 12.347 8.122 1.00 89.56 94 THR A O 1
ATOM 788 N N . ALA A 1 95 ? -9.024 11.595 9.764 1.00 86.44 95 ALA A N 1
ATOM 789 C CA . ALA A 1 95 ? -8.635 12.599 10.753 1.00 86.44 95 ALA A CA 1
ATOM 790 C C . ALA A 1 95 ? -7.365 12.219 11.545 1.00 86.44 95 ALA A C 1
ATOM 792 O O . ALA A 1 95 ? -6.989 12.925 12.479 1.00 86.44 95 ALA A O 1
ATOM 793 N N . THR A 1 96 ? -6.713 11.100 11.216 1.00 86.31 96 THR A N 1
ATOM 794 C CA . THR A 1 96 ? -5.515 10.608 11.912 1.00 86.31 96 THR A CA 1
ATOM 795 C C . THR A 1 96 ? -4.242 10.861 11.101 1.00 86.31 96 THR A C 1
ATOM 797 O O . THR A 1 96 ? -4.277 10.897 9.875 1.00 86.31 96 THR A O 1
ATOM 800 N N . GLY A 1 97 ? -3.099 11.006 11.782 1.00 86.31 97 GLY A N 1
ATOM 801 C CA . GLY A 1 97 ? -1.780 11.165 11.146 1.00 86.31 97 GLY A CA 1
ATOM 802 C C . GLY A 1 97 ? -1.420 10.078 10.115 1.00 86.31 97 GLY A C 1
ATOM 803 O O . GLY A 1 97 ? -1.068 10.440 8.989 1.00 86.31 97 GLY A O 1
ATOM 804 N N . PRO A 1 98 ? -1.619 8.774 10.416 1.00 91.06 98 PRO A N 1
ATOM 805 C CA . PRO A 1 98 ? -1.261 7.681 9.510 1.00 91.06 98 PRO A CA 1
ATOM 806 C C . PRO A 1 98 ? -1.929 7.771 8.137 1.00 91.06 98 PRO A C 1
ATOM 808 O O . PRO A 1 98 ? -1.369 7.314 7.139 1.00 91.06 98 PRO A O 1
ATOM 811 N N . PHE A 1 99 ? -3.123 8.369 8.060 1.00 92.44 99 PHE A N 1
ATOM 812 C CA . PHE A 1 99 ? -3.838 8.543 6.799 1.00 92.44 99 PHE A CA 1
ATOM 813 C C . PHE A 1 99 ? -3.031 9.346 5.780 1.00 92.44 99 PHE A C 1
ATOM 815 O O . PHE A 1 99 ? -3.008 8.980 4.608 1.00 92.44 99 PHE A O 1
ATOM 822 N N . ILE A 1 100 ? -2.327 10.393 6.218 1.00 93.94 100 ILE A N 1
ATOM 823 C CA . ILE A 1 100 ? -1.509 11.224 5.330 1.00 93.94 100 ILE A CA 1
ATOM 824 C C . ILE A 1 100 ? -0.367 10.392 4.735 1.00 93.94 100 ILE A C 1
ATOM 826 O O . ILE A 1 100 ? -0.074 10.525 3.547 1.00 93.94 100 ILE A O 1
ATOM 830 N N . CYS A 1 101 ? 0.240 9.494 5.514 1.00 95.56 101 CYS A N 1
ATOM 831 C CA . CYS A 1 101 ? 1.270 8.582 5.019 1.00 95.56 101 CYS A CA 1
ATOM 832 C C . CYS A 1 101 ? 0.713 7.622 3.960 1.00 95.56 101 CYS A C 1
ATOM 834 O O . CYS A 1 101 ? 1.288 7.514 2.879 1.00 95.56 101 CYS A O 1
ATOM 836 N N . PHE A 1 102 ? -0.434 6.982 4.213 1.00 96.06 102 PHE A N 1
ATOM 837 C CA . PHE A 1 102 ? -1.061 6.099 3.221 1.00 96.06 102 PHE A CA 1
ATOM 838 C C . PHE A 1 102 ? -1.502 6.846 1.961 1.00 96.06 102 PHE A C 1
ATOM 840 O O . PHE A 1 102 ? -1.288 6.347 0.860 1.00 96.06 102 PHE A O 1
ATOM 847 N N . ALA A 1 103 ? -2.084 8.038 2.108 1.00 95.75 103 ALA A N 1
ATOM 848 C CA . ALA A 1 103 ? -2.518 8.857 0.983 1.00 95.75 103 ALA A CA 1
ATOM 849 C C . ALA A 1 103 ? -1.332 9.266 0.101 1.00 95.75 103 ALA A C 1
ATOM 851 O O . ALA A 1 103 ? -1.398 9.098 -1.113 1.00 95.75 103 ALA A O 1
ATOM 852 N N . ASN A 1 104 ? -0.228 9.731 0.699 1.00 96.25 104 ASN A N 1
ATOM 853 C CA . ASN A 1 104 ? 0.983 10.072 -0.049 1.00 96.25 104 ASN A CA 1
ATOM 854 C C . ASN A 1 104 ? 1.636 8.838 -0.677 1.00 96.25 104 ASN A C 1
ATOM 856 O O . ASN A 1 104 ? 1.993 8.884 -1.847 1.00 96.25 104 ASN A O 1
ATOM 860 N N . GLY A 1 105 ? 1.747 7.725 0.053 1.00 96.56 105 GLY A N 1
ATOM 861 C CA . GLY A 1 105 ? 2.308 6.488 -0.491 1.00 96.56 105 GLY A CA 1
ATOM 862 C C . GLY A 1 105 ? 1.517 5.971 -1.693 1.00 96.56 105 GLY A C 1
ATOM 863 O O . GLY A 1 105 ? 2.094 5.693 -2.743 1.00 96.56 105 GLY A O 1
ATOM 864 N N . ALA A 1 106 ? 0.186 5.933 -1.580 1.00 95.75 106 ALA A N 1
ATOM 865 C CA . ALA A 1 106 ? -0.697 5.556 -2.680 1.00 95.75 106 ALA A CA 1
ATOM 866 C C . ALA A 1 106 ? -0.605 6.541 -3.854 1.00 95.75 106 ALA A C 1
ATOM 868 O O . ALA A 1 106 ? -0.546 6.116 -5.002 1.00 95.75 106 ALA A O 1
ATOM 869 N N . PHE A 1 107 ? -0.553 7.847 -3.584 1.00 96.81 107 PHE A N 1
ATOM 870 C CA . PHE A 1 107 ? -0.398 8.873 -4.614 1.00 96.81 107 PHE A CA 1
ATOM 871 C C . PHE A 1 107 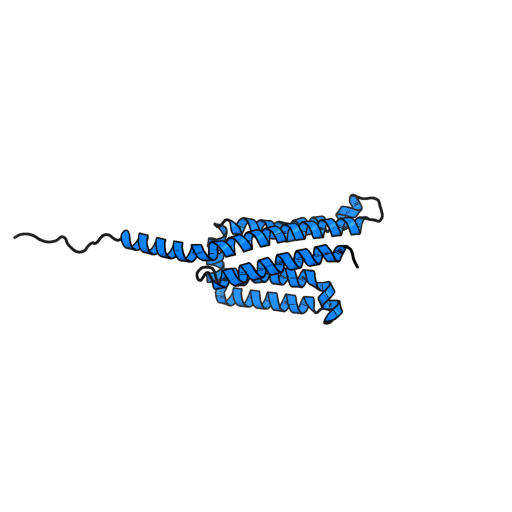? 0.921 8.725 -5.385 1.00 96.81 107 PHE A C 1
ATOM 873 O O . PHE A 1 107 ? 0.931 8.774 -6.615 1.00 96.81 107 PHE A O 1
ATOM 880 N N . ILE A 1 108 ? 2.023 8.485 -4.672 1.00 96.69 108 ILE A N 1
ATOM 881 C CA . ILE A 1 108 ? 3.346 8.285 -5.264 1.00 96.69 108 ILE A CA 1
ATOM 882 C C . ILE A 1 108 ? 3.345 7.055 -6.181 1.00 96.69 108 ILE A C 1
ATOM 884 O O . ILE A 1 108 ? 3.730 7.170 -7.342 1.00 96.69 108 ILE A O 1
ATOM 888 N N . VAL A 1 109 ? 2.852 5.908 -5.703 1.00 95.12 109 VAL A N 1
ATOM 889 C CA . VAL A 1 109 ? 2.845 4.653 -6.480 1.00 95.12 109 VAL A CA 1
ATOM 890 C C . VAL A 1 109 ? 1.865 4.707 -7.656 1.00 95.12 109 VAL A C 1
ATOM 892 O O . VAL A 1 109 ? 2.185 4.274 -8.758 1.00 95.12 109 VAL A O 1
ATOM 895 N N . MET A 1 110 ? 0.662 5.245 -7.454 1.00 93.75 110 MET A N 1
ATOM 896 C CA . MET A 1 110 ? -0.390 5.187 -8.476 1.00 93.75 110 MET A CA 1
ATOM 897 C C . MET A 1 110 ? -0.228 6.242 -9.568 1.00 93.75 110 MET A C 1
ATOM 899 O O . MET A 1 110 ? -0.673 6.020 -10.692 1.00 93.75 110 MET A O 1
ATOM 903 N N . ILE A 1 111 ? 0.354 7.401 -9.245 1.00 95.25 111 ILE A N 1
ATOM 904 C CA . ILE A 1 111 ? 0.405 8.544 -10.163 1.00 95.25 111 ILE A CA 1
ATOM 905 C C . ILE A 1 111 ? 1.846 8.879 -10.527 1.00 95.25 111 ILE A C 1
ATOM 907 O O . ILE A 1 111 ? 2.190 8.835 -11.706 1.00 95.25 111 ILE A O 1
ATOM 911 N N . PHE A 1 112 ? 2.702 9.187 -9.550 1.00 93.56 112 PHE A N 1
ATOM 912 C CA . PHE A 1 112 ? 4.063 9.641 -9.853 1.00 93.56 112 PHE A CA 1
ATOM 913 C C . PHE A 1 112 ? 4.916 8.566 -10.515 1.00 93.56 112 PHE A C 1
ATOM 915 O O . PHE A 1 112 ? 5.506 8.835 -11.562 1.00 93.56 112 PHE A O 1
ATOM 922 N N . ALA A 1 113 ? 4.943 7.359 -9.947 1.00 92.88 113 ALA A N 1
ATOM 923 C CA . ALA A 1 113 ? 5.680 6.247 -10.533 1.00 92.88 113 ALA A CA 1
ATOM 924 C C . ALA A 1 113 ? 5.195 5.962 -11.958 1.00 92.88 113 ALA A C 1
ATOM 926 O O . ALA A 1 113 ? 6.004 5.839 -12.867 1.00 92.88 113 ALA A O 1
ATOM 927 N N . ARG A 1 114 ? 3.876 6.002 -12.190 1.00 91.81 114 ARG A N 1
ATOM 928 C CA . ARG A 1 114 ? 3.281 5.734 -13.509 1.00 91.81 114 ARG A CA 1
ATOM 929 C C . ARG A 1 114 ? 3.564 6.792 -14.554 1.00 91.81 114 ARG A C 1
ATOM 931 O O . ARG A 1 114 ? 3.703 6.444 -15.718 1.00 91.81 114 ARG A O 1
ATOM 938 N N . ILE A 1 115 ? 3.632 8.065 -14.174 1.00 91.56 115 ILE A N 1
ATOM 939 C CA . ILE A 1 115 ? 4.034 9.125 -15.105 1.00 91.56 115 ILE A CA 1
ATOM 940 C C . ILE A 1 115 ? 5.502 8.932 -15.489 1.00 91.56 115 ILE A C 1
ATOM 942 O O . ILE A 1 115 ? 5.845 9.019 -16.664 1.00 91.56 115 ILE A O 1
ATOM 946 N N . ILE A 1 116 ? 6.355 8.635 -14.509 1.00 88.81 116 ILE A N 1
ATOM 947 C CA . ILE A 1 116 ? 7.800 8.517 -14.717 1.00 88.81 116 ILE A CA 1
ATOM 948 C C . ILE A 1 116 ? 8.178 7.202 -15.410 1.00 88.81 116 ILE A C 1
ATOM 950 O O . ILE A 1 116 ? 9.126 7.192 -16.185 1.00 88.81 116 ILE A O 1
ATOM 954 N N . GLY A 1 117 ? 7.405 6.133 -15.240 1.00 85.75 117 GLY A N 1
ATOM 955 C CA . GLY A 1 117 ? 7.578 4.860 -15.944 1.00 85.75 117 GLY A CA 1
ATOM 956 C C . GLY A 1 117 ? 7.254 4.899 -17.440 1.00 85.75 117 GLY A C 1
ATOM 957 O O . GLY A 1 117 ? 7.555 3.960 -18.177 1.00 85.75 117 GLY A O 1
ATOM 958 N N . GLN A 1 118 ? 6.653 5.984 -17.944 1.00 87.25 118 GLN A N 1
ATOM 959 C CA . GLN A 1 118 ? 6.310 6.077 -19.363 1.00 87.25 118 GLN A CA 1
ATOM 960 C C . GLN A 1 118 ? 7.562 6.146 -20.235 1.00 87.25 118 GLN A C 1
ATOM 962 O O . GLN A 1 118 ? 8.323 7.114 -20.203 1.00 87.25 118 GLN A O 1
ATOM 967 N N . GLN A 1 119 ? 7.721 5.150 -21.108 1.00 81.00 119 GLN A N 1
ATOM 968 C CA . GLN A 1 119 ? 8.855 5.074 -22.027 1.00 81.00 119 GLN A CA 1
ATOM 969 C C . GLN A 1 119 ? 8.963 6.316 -22.935 1.00 81.00 119 GLN A C 1
ATOM 971 O O . GLN A 1 119 ? 10.067 6.798 -23.184 1.00 81.00 119 GLN A O 1
ATOM 976 N N . SER A 1 120 ? 7.830 6.896 -23.348 1.00 82.81 120 SER A N 1
ATOM 977 C CA . SER A 1 120 ? 7.770 8.111 -24.177 1.00 82.81 120 SER A CA 1
ATOM 978 C C . SER A 1 120 ? 8.396 9.345 -23.519 1.00 82.81 120 SER A C 1
ATOM 980 O O . SER A 1 120 ? 8.896 10.236 -24.209 1.00 82.81 120 SER A O 1
ATOM 982 N N . LEU A 1 121 ? 8.371 9.407 -22.183 1.00 84.56 121 LEU A N 1
ATOM 983 C CA . LEU A 1 121 ? 8.946 10.508 -21.413 1.00 84.56 121 LEU A CA 1
ATOM 984 C C . LEU A 1 121 ? 10.478 10.476 -21.531 1.00 84.56 121 LEU A C 1
ATOM 986 O O . LEU A 1 121 ? 11.109 11.493 -21.813 1.00 84.56 121 LEU A O 1
ATOM 990 N N . TRP A 1 122 ? 11.067 9.284 -21.430 1.00 84.50 122 TRP A N 1
ATOM 991 C CA . TRP A 1 122 ? 12.513 9.081 -21.529 1.00 84.50 122 TRP A CA 1
ATOM 992 C C . TRP A 1 122 ? 13.043 9.152 -22.959 1.00 84.50 122 TRP A C 1
ATOM 994 O O . TRP A 1 122 ? 14.126 9.694 -23.165 1.00 84.50 122 TRP A O 1
ATOM 1004 N N . GLU A 1 123 ? 12.278 8.679 -23.945 1.00 81.56 123 GLU A N 1
ATOM 1005 C CA . GLU A 1 123 ? 12.611 8.823 -25.374 1.00 81.56 123 GLU A CA 1
ATOM 1006 C C . GLU A 1 123 ? 12.710 10.292 -25.808 1.00 81.56 123 GLU A C 1
ATOM 1008 O O . GLU A 1 123 ? 13.488 10.630 -26.694 1.00 81.56 123 GLU A O 1
ATOM 1013 N N . SER A 1 124 ? 11.950 11.179 -25.161 1.00 81.69 124 SER A N 1
ATOM 1014 C CA . SER A 1 124 ? 11.986 12.617 -25.445 1.00 81.69 124 SER A CA 1
ATOM 1015 C C . SER A 1 124 ? 13.127 13.349 -24.723 1.00 81.69 124 SER A C 1
ATOM 1017 O O . SER A 1 124 ? 13.546 14.416 -25.170 1.00 81.69 124 SER A O 1
ATOM 1019 N N . LEU A 1 125 ? 13.615 12.807 -23.599 1.00 81.00 125 LEU A N 1
ATOM 1020 C CA . LEU A 1 125 ? 14.629 13.439 -22.745 1.00 81.00 125 LEU A CA 1
ATOM 1021 C C . LEU A 1 125 ? 16.061 12.955 -23.017 1.00 81.00 125 LEU A C 1
ATOM 1023 O O . LEU A 1 125 ? 16.998 13.733 -22.836 1.00 81.00 125 LEU A O 1
ATOM 1027 N N . LEU A 1 126 ? 16.254 11.698 -23.428 1.00 78.12 126 LEU A N 1
ATOM 1028 C CA . LEU A 1 126 ? 17.568 11.126 -23.739 1.00 78.12 126 LEU A CA 1
ATOM 1029 C C . LEU A 1 126 ? 17.625 10.695 -25.213 1.00 78.12 126 LEU A C 1
ATOM 1031 O O . LEU A 1 126 ? 16.729 10.016 -25.692 1.00 78.12 126 LEU A O 1
ATOM 1035 N N . GLN A 1 127 ? 18.695 11.057 -25.929 1.00 68.25 127 GLN A N 1
ATOM 1036 C CA . GLN A 1 127 ? 18.919 10.681 -27.340 1.00 68.25 127 GLN A CA 1
ATOM 1037 C C . GLN A 1 127 ? 19.685 9.348 -27.517 1.00 68.25 127 GLN A C 1
ATOM 1039 O O . GLN A 1 127 ? 19.991 8.958 -28.642 1.00 68.25 127 GLN A O 1
ATOM 1044 N N . GLU A 1 128 ? 20.039 8.655 -26.429 1.00 64.31 128 GLU A N 1
ATOM 1045 C CA . GLU A 1 128 ? 20.934 7.487 -26.441 1.00 64.31 128 GLU A CA 1
ATOM 1046 C C . GLU A 1 128 ? 20.270 6.191 -25.966 1.00 64.31 128 GLU A C 1
ATOM 1048 O O . GLU A 1 128 ? 19.516 6.206 -24.999 1.00 64.31 128 GLU A O 1
ATOM 1053 N N . HIS A 1 129 ? 20.695 5.052 -26.539 1.00 65.56 129 HIS A N 1
ATOM 1054 C CA . HIS A 1 129 ? 20.237 3.659 -26.340 1.00 65.56 129 HIS A CA 1
ATOM 1055 C C . HIS A 1 129 ? 19.866 3.176 -24.910 1.00 65.56 129 HIS A C 1
ATOM 1057 O O . HIS A 1 129 ? 19.195 2.150 -24.796 1.00 65.56 129 HIS A O 1
ATOM 1063 N N . HIS A 1 130 ? 20.207 3.885 -23.830 1.00 65.31 130 HIS A N 1
ATOM 1064 C CA . HIS A 1 130 ? 19.992 3.481 -22.429 1.00 65.31 130 HIS A CA 1
ATOM 1065 C C . HIS A 1 130 ? 18.659 3.936 -21.791 1.00 65.31 130 HIS A C 1
ATOM 1067 O O . HIS A 1 130 ? 18.400 3.626 -20.627 1.00 65.31 130 HIS A O 1
ATOM 1073 N N . HIS A 1 131 ? 17.776 4.605 -22.540 1.00 74.88 131 HIS A N 1
ATOM 1074 C CA . HIS A 1 131 ? 16.499 5.178 -22.071 1.00 74.88 131 HIS A CA 1
ATOM 1075 C C . HIS A 1 131 ? 15.643 4.238 -21.195 1.00 74.88 131 HIS A C 1
ATOM 1077 O O . HIS A 1 131 ? 15.084 4.659 -20.185 1.00 74.88 131 HIS A O 1
ATOM 1083 N N . ARG A 1 132 ? 15.547 2.949 -21.555 1.00 77.44 132 ARG A N 1
ATOM 1084 C CA . ARG A 1 132 ? 14.667 1.983 -20.867 1.00 77.44 132 ARG A CA 1
ATOM 1085 C C . ARG A 1 132 ? 15.188 1.520 -19.509 1.00 77.44 132 ARG A C 1
ATOM 1087 O O . ARG A 1 132 ? 14.393 1.158 -18.651 1.00 77.44 132 ARG A O 1
ATOM 1094 N N . MET A 1 133 ? 16.506 1.461 -19.333 1.00 83.31 133 MET A N 1
ATOM 1095 C CA . MET A 1 133 ? 17.104 1.016 -18.072 1.00 83.31 133 MET A CA 1
ATOM 1096 C C . MET A 1 133 ? 16.962 2.106 -17.011 1.00 83.31 133 MET A C 1
ATOM 1098 O O . MET A 1 133 ? 16.491 1.832 -15.915 1.00 83.31 133 MET A O 1
ATOM 1102 N N . ILE A 1 134 ? 17.291 3.349 -17.373 1.00 84.56 134 ILE A N 1
ATOM 1103 C CA . ILE A 1 134 ? 17.175 4.499 -16.471 1.00 84.56 134 ILE A CA 1
ATOM 1104 C C . ILE A 1 134 ? 15.712 4.726 -16.084 1.00 84.56 134 ILE A C 1
ATOM 1106 O O . ILE A 1 134 ? 15.422 4.902 -14.905 1.00 84.56 134 ILE A O 1
ATOM 1110 N N . GLY A 1 135 ? 14.789 4.666 -17.050 1.00 85.81 135 GLY A N 1
ATOM 1111 C CA . GLY A 1 135 ? 13.368 4.856 -16.767 1.00 85.81 135 GLY A CA 1
ATOM 1112 C C . GLY A 1 135 ? 12.811 3.847 -15.769 1.00 85.81 135 GLY A C 1
ATOM 1113 O O . GLY A 1 135 ? 12.183 4.257 -14.797 1.00 85.81 135 GLY A O 1
ATOM 1114 N N . ARG A 1 136 ? 13.127 2.556 -15.947 1.00 87.44 136 ARG A N 1
ATOM 1115 C CA . ARG A 1 136 ? 12.721 1.504 -15.002 1.00 87.44 136 ARG A CA 1
ATOM 1116 C C . ARG A 1 136 ? 13.343 1.685 -13.624 1.00 87.44 136 ARG A C 1
ATOM 1118 O O . ARG A 1 136 ? 12.623 1.675 -12.640 1.00 87.44 136 ARG A O 1
ATOM 1125 N N . PHE A 1 137 ? 14.644 1.959 -13.549 1.00 88.25 137 PHE A N 1
ATOM 1126 C CA . PHE A 1 137 ? 15.310 2.190 -12.265 1.00 88.25 137 PHE A CA 1
ATOM 1127 C C . PHE A 1 137 ? 14.681 3.354 -11.478 1.00 88.25 137 PHE A C 1
ATOM 1129 O O . PHE A 1 137 ? 14.486 3.271 -10.262 1.00 88.25 137 PHE A O 1
ATOM 1136 N N . VAL A 1 138 ? 14.348 4.455 -12.162 1.00 91.31 138 VAL A N 1
ATOM 1137 C CA . VAL A 1 138 ? 13.696 5.606 -11.524 1.00 91.31 138 VAL A CA 1
ATOM 1138 C C . VAL A 1 138 ? 12.256 5.269 -11.130 1.00 91.31 138 VAL A C 1
ATOM 1140 O O . VAL A 1 138 ? 11.848 5.623 -10.026 1.00 91.31 138 VAL A O 1
ATOM 1143 N N . GLU A 1 139 ? 11.500 4.578 -11.984 1.00 92.12 139 GLU A N 1
ATOM 1144 C CA . GLU A 1 139 ? 10.154 4.089 -11.662 1.00 92.12 139 GLU A CA 1
ATOM 1145 C C . GLU A 1 139 ? 10.171 3.211 -10.404 1.00 92.12 139 GLU A C 1
ATOM 1147 O O . GLU A 1 139 ? 9.515 3.553 -9.421 1.00 92.12 139 GLU A O 1
ATOM 1152 N N . GLU A 1 140 ? 11.005 2.170 -10.378 1.00 91.31 140 GLU A N 1
ATOM 1153 C CA . GLU A 1 140 ? 11.171 1.251 -9.246 1.00 91.31 140 GLU A CA 1
ATOM 1154 C C . GLU A 1 140 ? 11.579 1.990 -7.958 1.00 91.31 140 GLU A C 1
ATOM 1156 O O . GLU A 1 140 ? 11.062 1.713 -6.871 1.00 91.31 140 GLU A O 1
ATOM 1161 N N . THR A 1 141 ? 12.462 2.989 -8.059 1.00 93.00 141 THR A N 1
ATOM 1162 C CA . THR A 1 141 ? 12.875 3.809 -6.907 1.00 93.00 141 THR A CA 1
ATOM 1163 C C . THR A 1 141 ? 11.712 4.631 -6.343 1.00 93.00 141 THR A C 1
ATOM 1165 O O . THR A 1 141 ? 11.578 4.783 -5.126 1.00 93.00 141 THR A O 1
ATOM 1168 N N . ILE A 1 142 ? 10.852 5.169 -7.208 1.00 95.12 142 ILE A N 1
ATOM 1169 C CA . ILE A 1 142 ? 9.691 5.968 -6.798 1.00 95.12 142 ILE A CA 1
ATOM 1170 C C . ILE A 1 142 ? 8.582 5.074 -6.240 1.00 95.12 142 ILE A C 1
ATOM 1172 O O . ILE A 1 142 ? 7.971 5.434 -5.231 1.00 95.12 142 ILE A O 1
ATOM 1176 N N . GLU A 1 143 ? 8.361 3.893 -6.821 1.00 94.81 143 GLU A N 1
ATOM 1177 C CA . GLU A 1 143 ? 7.469 2.881 -6.246 1.00 94.81 143 GLU A CA 1
ATOM 1178 C C . GLU A 1 143 ? 7.942 2.480 -4.842 1.00 94.81 143 GLU A C 1
ATOM 1180 O O . GLU A 1 143 ? 7.159 2.532 -3.887 1.00 94.81 143 GLU A O 1
ATOM 1185 N N . PHE A 1 144 ? 9.244 2.221 -4.673 1.00 95.12 144 PHE A N 1
ATOM 1186 C CA . PHE A 1 144 ? 9.844 1.928 -3.370 1.00 95.12 144 PHE A CA 1
ATOM 1187 C C . PHE A 1 144 ? 9.648 3.069 -2.362 1.00 95.12 144 PHE A C 1
ATOM 1189 O O . PHE A 1 144 ? 9.285 2.823 -1.209 1.00 95.12 144 PHE A O 1
ATOM 1196 N N . LEU A 1 145 ? 9.817 4.329 -2.782 1.00 96.69 145 LEU A N 1
ATOM 1197 C CA . LEU A 1 145 ? 9.553 5.489 -1.926 1.00 96.69 145 LEU A CA 1
ATOM 1198 C C . LEU A 1 145 ? 8.094 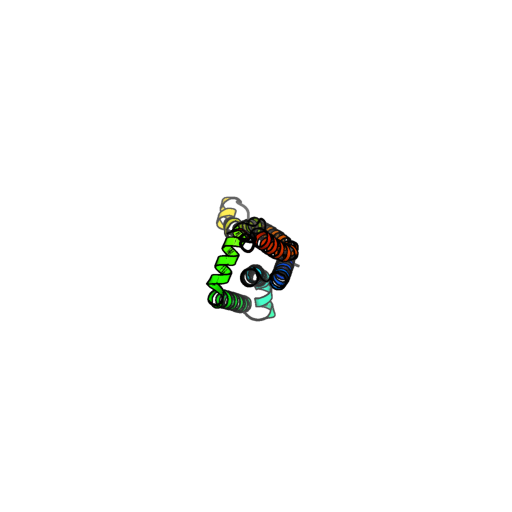5.518 -1.446 1.00 96.69 145 LEU A C 1
ATOM 1200 O O . LEU A 1 145 ? 7.838 5.753 -0.263 1.00 96.69 145 LEU A O 1
ATOM 1204 N N . GLY A 1 146 ? 7.135 5.243 -2.333 1.00 96.94 146 GLY A N 1
ATOM 1205 C CA . GLY A 1 146 ? 5.725 5.137 -1.956 1.00 96.94 146 GLY A CA 1
ATOM 1206 C C . GLY A 1 146 ? 5.467 4.000 -0.961 1.00 96.94 146 GLY A C 1
ATOM 1207 O O . GLY A 1 146 ? 4.714 4.177 0.002 1.00 96.94 146 GLY A O 1
ATOM 1208 N N . TYR A 1 147 ? 6.152 2.866 -1.114 1.00 97.06 147 TYR A N 1
ATOM 1209 C CA . TYR A 1 147 ? 6.081 1.748 -0.168 1.00 97.06 147 TYR A CA 1
ATOM 1210 C C . TYR A 1 147 ? 6.680 2.078 1.201 1.00 97.06 147 TYR A C 1
ATOM 1212 O O . TYR A 1 147 ? 6.111 1.681 2.220 1.00 97.06 147 TYR A O 1
ATOM 1220 N N . CYS A 1 148 ? 7.736 2.891 1.266 1.00 97.38 148 CYS A N 1
ATOM 1221 C CA . CYS A 1 148 ? 8.250 3.417 2.531 1.00 97.38 148 CYS A CA 1
ATOM 1222 C C . CYS A 1 148 ? 7.202 4.263 3.275 1.00 97.38 148 CYS A C 1
ATOM 1224 O O . CYS A 1 148 ? 7.035 4.102 4.484 1.00 97.38 148 CYS A O 1
ATOM 1226 N N . PHE A 1 149 ? 6.435 5.109 2.577 1.00 97.50 149 PHE A N 1
ATOM 1227 C CA . PHE A 1 149 ? 5.328 5.853 3.196 1.00 97.50 149 PHE A CA 1
ATOM 1228 C C . PHE A 1 149 ? 4.223 4.929 3.726 1.00 97.50 149 PHE A C 1
ATOM 1230 O O . 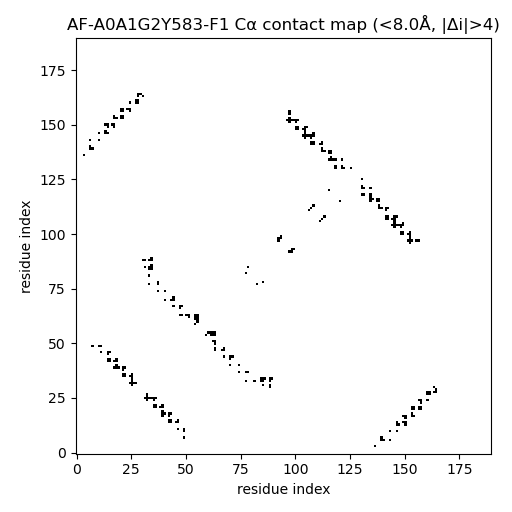PHE A 1 149 ? 3.723 5.138 4.834 1.00 97.50 149 PHE A O 1
ATOM 1237 N N . ILE A 1 150 ? 3.871 3.883 2.971 1.00 97.00 150 ILE A N 1
ATOM 1238 C CA . ILE A 1 150 ? 2.910 2.859 3.410 1.00 97.00 150 ILE A CA 1
ATOM 1239 C C . ILE A 1 150 ? 3.422 2.138 4.663 1.00 97.00 150 ILE A C 1
ATOM 1241 O O . ILE A 1 150 ? 2.649 1.910 5.598 1.00 97.00 150 ILE A O 1
ATOM 1245 N N . LEU A 1 151 ? 4.717 1.817 4.730 1.00 97.50 151 LEU A N 1
ATOM 1246 C CA . LEU A 1 151 ? 5.331 1.205 5.906 1.00 97.50 151 LEU A CA 1
ATOM 1247 C C . LEU A 1 151 ? 5.290 2.134 7.124 1.00 97.50 151 LEU A C 1
ATOM 1249 O O . LEU A 1 151 ? 4.899 1.689 8.201 1.00 97.50 151 LEU A O 1
ATOM 1253 N N . ILE A 1 152 ? 5.629 3.416 6.962 1.00 96.62 152 ILE A N 1
ATOM 1254 C CA . ILE A 1 152 ? 5.569 4.404 8.051 1.00 96.62 152 ILE A CA 1
ATOM 1255 C C . ILE A 1 152 ? 4.136 4.517 8.589 1.00 96.62 152 ILE A C 1
ATOM 1257 O O . ILE A 1 152 ? 3.923 4.388 9.793 1.00 96.62 152 ILE A O 1
ATOM 1261 N N . GLY A 1 153 ? 3.136 4.651 7.709 1.00 95.50 153 GLY A N 1
ATOM 1262 C CA . GLY A 1 153 ? 1.728 4.675 8.122 1.00 95.50 153 GLY A CA 1
ATOM 1263 C C . GLY A 1 153 ? 1.297 3.385 8.831 1.00 95.50 153 GLY A C 1
ATOM 1264 O O . GLY A 1 153 ? 0.572 3.420 9.825 1.00 95.50 153 GLY A O 1
ATOM 1265 N N . SER A 1 154 ? 1.790 2.233 8.370 1.00 95.56 154 SER A N 1
ATOM 1266 C CA . SER A 1 154 ? 1.531 0.927 8.995 1.00 95.56 154 SER A CA 1
ATOM 1267 C C . SER A 1 154 ? 2.152 0.821 10.387 1.00 95.56 154 SER A C 1
ATOM 1269 O O . SER A 1 154 ? 1.521 0.296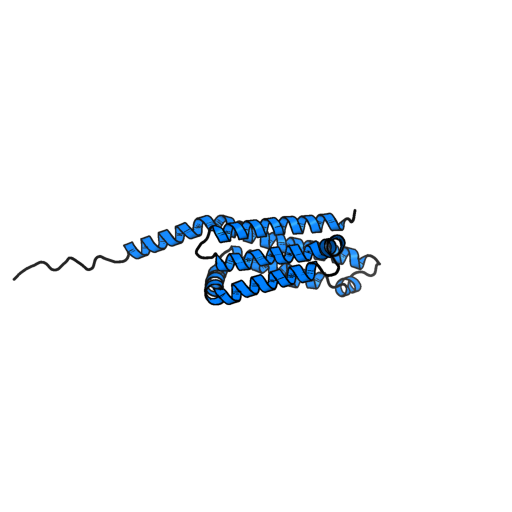 11.308 1.00 95.56 154 SER A O 1
ATOM 1271 N N . MET A 1 155 ? 3.359 1.362 10.559 1.00 95.12 155 MET A N 1
ATOM 1272 C CA . MET A 1 155 ? 4.057 1.431 11.838 1.00 95.12 155 MET A CA 1
ATOM 1273 C C . MET A 1 155 ? 3.310 2.323 12.831 1.00 95.12 155 MET A C 1
ATOM 1275 O O . MET A 1 155 ? 3.084 1.902 13.966 1.00 95.12 155 MET A O 1
ATOM 1279 N N . GLU A 1 156 ? 2.862 3.510 12.418 1.00 93.06 156 GLU A N 1
ATOM 1280 C CA . GLU A 1 156 ? 2.054 4.374 13.283 1.00 93.06 156 GLU A CA 1
ATOM 1281 C C . GLU A 1 156 ? 0.746 3.686 13.696 1.00 93.06 156 GLU A C 1
ATOM 1283 O O . GLU A 1 156 ? 0.436 3.619 14.886 1.00 93.06 156 GLU A O 1
ATOM 1288 N N . CYS A 1 157 ? 0.026 3.066 12.751 1.00 91.62 157 CYS A N 1
ATOM 1289 C C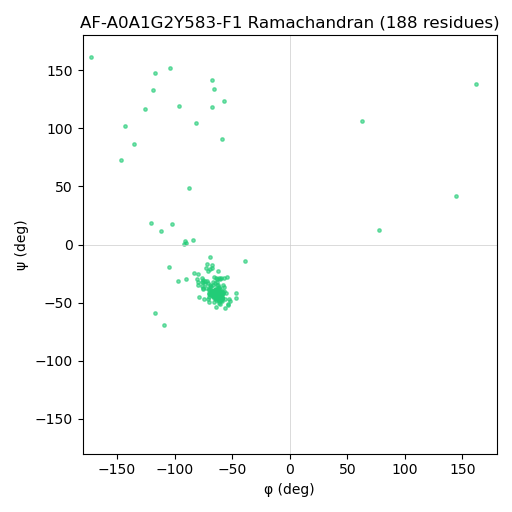A . CYS A 1 157 ? -1.166 2.267 13.051 1.00 91.62 157 CYS A CA 1
ATOM 1290 C C . CYS A 1 157 ? -0.884 1.151 14.067 1.00 91.62 157 CYS A C 1
ATOM 1292 O O . CYS A 1 157 ? -1.692 0.917 14.969 1.00 91.62 157 CYS A O 1
ATOM 1294 N N . TYR A 1 158 ? 0.256 0.468 13.945 1.00 91.50 158 TYR A N 1
ATOM 1295 C CA . TYR A 1 158 ? 0.673 -0.588 14.863 1.00 91.50 158 TYR A CA 1
ATOM 1296 C C . TYR A 1 158 ? 0.961 -0.064 16.278 1.00 91.50 158 TYR A C 1
ATOM 1298 O O . TYR A 1 158 ? 0.565 -0.704 17.258 1.00 91.50 158 TYR A O 1
ATOM 1306 N N . ILE A 1 159 ? 1.598 1.104 16.399 1.00 89.12 159 ILE A N 1
ATOM 1307 C CA . ILE A 1 159 ? 1.893 1.740 17.691 1.00 89.12 159 ILE A CA 1
ATOM 1308 C C . ILE A 1 159 ? 0.598 2.244 18.343 1.00 89.12 159 ILE A C 1
ATOM 1310 O O . ILE A 1 159 ? 0.314 1.932 19.504 1.00 89.12 159 ILE A O 1
ATOM 1314 N N . THR A 1 160 ? -0.234 2.978 17.600 1.00 82.69 160 THR A N 1
ATOM 1315 C CA . THR A 1 160 ? -1.476 3.560 18.131 1.00 82.69 160 THR A CA 1
ATOM 1316 C C . THR A 1 160 ? -2.551 2.501 18.391 1.00 82.69 160 THR A C 1
ATOM 1318 O O . THR A 1 160 ? -3.461 2.738 19.187 1.00 82.69 160 THR A O 1
ATOM 1321 N N . ALA A 1 161 ? -2.430 1.293 17.827 1.00 75.00 161 ALA A N 1
ATOM 1322 C CA . ALA A 1 161 ? -3.339 0.181 18.102 1.00 75.00 161 ALA A CA 1
ATOM 1323 C C . ALA A 1 161 ? -3.480 -0.150 19.602 1.00 75.00 161 ALA A C 1
ATOM 1325 O O . ALA A 1 161 ? -4.536 -0.624 20.018 1.00 75.00 161 ALA A O 1
ATOM 1326 N N . GLY A 1 162 ? -2.456 0.132 20.420 1.00 61.50 162 GLY A N 1
ATOM 1327 C CA . GLY A 1 162 ? -2.537 0.019 21.882 1.00 61.50 162 GLY A CA 1
ATOM 1328 C C . GLY A 1 162 ? -3.224 1.204 22.580 1.00 61.50 162 GLY A C 1
ATOM 1329 O O . GLY A 1 162 ? -3.793 1.039 23.654 1.00 61.50 162 GLY A O 1
ATOM 1330 N N . GLN A 1 163 ? -3.215 2.393 21.972 1.00 61.72 163 GLN A N 1
ATOM 1331 C CA . GLN A 1 163 ? -3.709 3.641 22.570 1.00 61.72 163 GLN A CA 1
ATOM 1332 C C . GLN A 1 163 ? -5.198 3.897 22.297 1.00 61.72 163 GLN A C 1
ATOM 1334 O O . GLN A 1 163 ? -5.880 4.483 23.140 1.00 61.72 163 GLN A O 1
ATOM 1339 N N . PHE A 1 164 ? -5.731 3.426 21.163 1.00 55.97 164 PHE A N 1
ATOM 1340 C CA . PHE A 1 164 ? -7.155 3.585 20.833 1.00 55.97 164 PHE A CA 1
ATOM 1341 C C . PHE A 1 164 ? -8.081 2.889 21.844 1.00 55.97 164 PHE A C 1
ATOM 1343 O O . PHE A 1 164 ? -9.129 3.428 22.177 1.00 55.97 164 PHE A O 1
ATOM 1350 N N . ALA A 1 165 ? -7.678 1.742 22.405 1.00 50.06 165 ALA A N 1
ATOM 1351 C CA . ALA A 1 165 ? -8.458 1.059 23.441 1.00 50.06 165 ALA A CA 1
ATOM 1352 C C . ALA A 1 165 ? -8.540 1.857 24.760 1.00 50.06 165 ALA A C 1
ATOM 1354 O O . ALA A 1 165 ? -9.557 1.799 25.448 1.00 50.06 165 ALA A O 1
ATOM 1355 N N . CYS A 1 166 ? -7.491 2.620 25.091 1.00 47.00 166 CYS A N 1
ATOM 1356 C CA . CYS A 1 166 ? -7.417 3.428 26.308 1.00 47.00 166 CYS A CA 1
ATOM 1357 C C . CYS A 1 166 ? -8.214 4.737 26.175 1.00 47.00 166 CYS A C 1
ATOM 1359 O O . CYS A 1 166 ? -9.019 5.051 27.045 1.00 47.00 166 CYS A O 1
ATOM 1361 N N . LYS A 1 167 ? -8.089 5.454 25.045 1.00 49.91 167 LYS A N 1
ATOM 1362 C CA . LYS A 1 167 ? -8.840 6.705 24.807 1.00 49.91 167 LYS A CA 1
ATOM 1363 C C . LYS A 1 167 ? -10.357 6.505 24.799 1.00 49.91 167 LYS A C 1
ATOM 1365 O O . LYS A 1 167 ? -11.080 7.353 25.313 1.00 49.91 167 LYS A O 1
ATOM 1370 N N . THR A 1 168 ? -10.845 5.387 24.259 1.00 51.22 168 THR A N 1
ATOM 1371 C CA . THR A 1 168 ? -12.282 5.079 24.280 1.00 51.22 168 THR A CA 1
ATOM 1372 C C . THR A 1 168 ? -12.766 4.807 25.707 1.00 51.22 168 THR A C 1
ATOM 1374 O O . THR A 1 168 ? -13.809 5.331 26.094 1.00 51.22 168 THR A O 1
ATOM 1377 N N . ALA A 1 169 ? -11.988 4.087 26.525 1.00 51.06 169 ALA A N 1
ATOM 1378 C CA . ALA A 1 169 ? -12.304 3.873 27.941 1.00 51.06 169 ALA A CA 1
ATOM 1379 C C . ALA A 1 169 ? -12.334 5.189 28.743 1.00 51.06 169 ALA A C 1
ATOM 1381 O O . ALA A 1 169 ? -13.243 5.389 29.544 1.00 51.06 169 ALA A O 1
ATOM 1382 N N . AS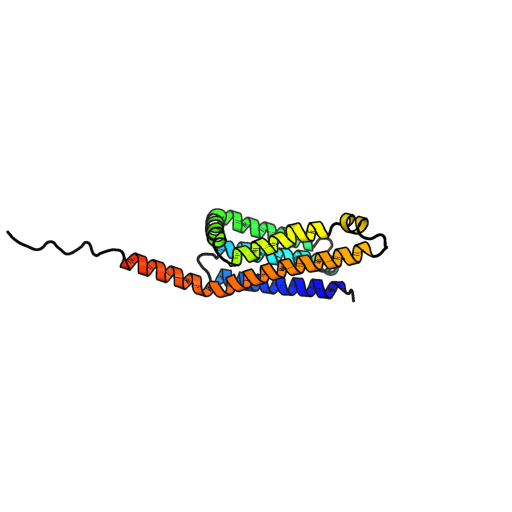P A 1 170 ? -11.404 6.104 28.461 1.00 49.03 170 ASP A N 1
ATOM 1383 C CA . ASP A 1 170 ? -11.293 7.402 29.140 1.00 49.03 170 ASP A CA 1
ATOM 1384 C C . ASP A 1 170 ? -12.390 8.403 28.709 1.00 49.03 170 ASP A C 1
ATOM 1386 O O . ASP A 1 170 ? -12.883 9.216 29.487 1.00 49.03 170 ASP A O 1
ATOM 1390 N N . SER A 1 171 ? -12.862 8.319 27.460 1.00 56.62 171 SER A N 1
ATOM 1391 C CA . SER A 1 171 ? -14.007 9.120 26.994 1.00 56.62 171 SER A CA 1
ATOM 1392 C C . SER A 1 171 ? -15.345 8.666 27.595 1.00 56.62 171 SER A C 1
ATOM 1394 O O . SER A 1 171 ? -16.224 9.488 27.865 1.00 56.62 171 SER A O 1
ATOM 1396 N N . LEU A 1 172 ? -15.497 7.360 27.846 1.00 58.19 172 LEU A N 1
ATOM 1397 C CA . LEU A 1 172 ? -16.676 6.782 28.493 1.00 58.19 172 LEU A CA 1
ATOM 1398 C C . LEU A 1 172 ? -16.722 7.112 29.990 1.00 58.19 172 LEU A C 1
ATOM 1400 O O . LEU A 1 172 ? -17.802 7.417 30.495 1.00 58.19 172 LEU A O 1
ATOM 1404 N N . SER A 1 173 ? -15.576 7.131 30.677 1.00 55.91 173 SER A N 1
ATOM 1405 C CA . SER A 1 173 ? -15.495 7.566 32.076 1.00 55.91 173 SER A CA 1
ATOM 1406 C C . SER A 1 173 ? -15.802 9.059 32.219 1.00 55.91 173 SER A C 1
ATOM 1408 O O . SER A 1 173 ? -16.626 9.422 33.051 1.00 55.91 173 SER A O 1
ATOM 1410 N N . LEU A 1 174 ? -15.255 9.928 31.362 1.00 59.22 174 LEU A N 1
ATOM 1411 C CA . LEU A 1 174 ? -15.568 11.366 31.379 1.00 59.22 174 LEU A CA 1
ATOM 1412 C C . LEU A 1 174 ? -17.045 11.660 31.074 1.00 59.22 174 LEU A C 1
ATOM 1414 O O . LEU A 1 174 ? -17.623 12.561 31.674 1.00 59.22 174 LEU A O 1
ATOM 1418 N N . THR A 1 175 ? -17.681 10.878 30.200 1.00 57.34 175 THR A N 1
ATOM 1419 C CA . THR A 1 175 ? -19.115 11.034 29.895 1.00 57.34 175 THR A CA 1
ATOM 1420 C C . THR A 1 175 ? -20.007 10.576 31.059 1.00 57.34 175 THR A C 1
ATOM 1422 O O . THR A 1 175 ? -21.065 11.162 31.277 1.00 57.34 175 THR A O 1
ATOM 1425 N N . GLN A 1 176 ? -19.581 9.584 31.853 1.00 58.94 176 GLN A N 1
ATOM 1426 C CA . GLN A 1 176 ? -20.301 9.165 33.064 1.00 58.94 176 GLN A CA 1
ATOM 1427 C C . GLN A 1 176 ? -20.117 10.135 34.240 1.00 58.94 176 GLN A C 1
ATOM 1429 O O . GLN A 1 176 ? -21.055 10.324 35.007 1.00 58.94 176 GLN A O 1
ATOM 1434 N N . THR A 1 177 ? -18.965 10.799 34.364 1.00 57.09 177 THR A N 1
ATOM 1435 C CA . THR A 1 177 ? -18.730 11.801 35.423 1.00 57.09 177 THR A CA 1
ATOM 1436 C C . THR A 1 177 ? -19.491 13.115 35.183 1.00 57.09 177 THR A C 1
ATOM 1438 O O . THR A 1 177 ? -19.707 13.876 36.121 1.00 57.09 177 THR A O 1
ATOM 1441 N N . ILE A 1 178 ? -19.909 13.397 33.941 1.00 57.00 178 ILE A N 1
ATOM 1442 C CA . ILE A 1 178 ? -20.625 14.632 33.558 1.00 57.00 178 ILE A CA 1
ATOM 1443 C C . ILE A 1 178 ? -22.163 14.470 33.630 1.00 57.00 178 ILE A C 1
ATOM 1445 O O . ILE A 1 178 ? -22.889 15.427 33.385 1.00 57.00 178 ILE A O 1
ATOM 1449 N N . GLN A 1 179 ? -22.701 13.307 34.018 1.00 45.53 179 GLN A N 1
ATOM 1450 C CA . GLN A 1 179 ? -24.110 13.199 34.429 1.00 45.53 179 GLN A CA 1
ATOM 1451 C C . GLN A 1 179 ? -24.222 13.650 35.898 1.00 45.53 179 GLN A C 1
ATOM 1453 O O . GLN A 1 179 ? -23.795 12.901 36.780 1.00 45.53 179 GLN A O 1
ATOM 1458 N N . PRO A 1 180 ? -24.744 14.855 36.207 1.00 47.31 180 PRO A N 1
ATOM 1459 C CA . PRO A 1 180 ? -24.970 15.227 37.592 1.00 47.31 180 PRO A CA 1
ATOM 1460 C C . PRO A 1 180 ? -26.079 14.343 38.166 1.00 47.31 180 PRO A C 1
ATOM 1462 O O . PRO A 1 180 ? -27.059 14.022 37.495 1.00 47.31 180 PRO A O 1
ATOM 1465 N N . SER A 1 181 ? -25.909 13.953 39.425 1.00 50.31 181 SER A N 1
ATOM 1466 C CA . SER A 1 181 ? -26.925 13.310 40.248 1.00 50.31 181 SER A CA 1
ATOM 1467 C C . SER A 1 181 ? -28.158 14.215 40.388 1.00 50.31 181 SER A C 1
ATOM 1469 O O . SER A 1 181 ? -28.232 15.026 41.311 1.00 50.31 181 SER A O 1
ATOM 1471 N N . GLU A 1 182 ? -29.134 14.082 39.494 1.00 49.19 182 GLU A N 1
ATOM 1472 C CA . GLU A 1 182 ? -30.488 14.618 39.679 1.00 49.19 182 GLU A CA 1
ATOM 1473 C C . GLU A 1 182 ? -31.383 13.621 40.431 1.00 49.19 182 GLU A C 1
ATOM 1475 O O . GLU A 1 182 ? -32.505 13.356 40.030 1.00 49.19 182 GLU A O 1
ATOM 1480 N N . GLU A 1 183 ? -30.919 13.068 41.551 1.00 49.44 183 GLU A N 1
ATOM 1481 C CA . GLU A 1 183 ? -31.810 12.436 42.530 1.00 49.44 183 GLU A CA 1
ATOM 1482 C C . GLU A 1 183 ? -31.279 12.720 43.936 1.00 49.44 183 GLU A C 1
ATOM 1484 O O . GLU A 1 183 ? -30.308 12.114 44.382 1.00 49.44 183 GLU A O 1
ATOM 1489 N N . GLY A 1 184 ? -31.901 13.672 44.639 1.00 46.53 184 GLY A N 1
ATOM 1490 C CA . GLY A 1 184 ? -31.646 13.847 46.071 1.00 46.53 184 GLY A CA 1
ATOM 1491 C C . GLY A 1 184 ? -31.662 15.272 46.612 1.00 46.53 184 GLY A C 1
ATOM 1492 O O . GLY A 1 184 ? -30.825 15.595 47.447 1.00 46.53 184 GLY A O 1
ATOM 1493 N N . CYS A 1 185 ? -32.594 16.133 46.198 1.00 45.81 185 CYS A N 1
ATOM 1494 C CA . CYS A 1 185 ? -32.901 17.320 47.002 1.00 45.81 185 CYS A CA 1
ATOM 1495 C C . CYS A 1 185 ? -34.378 17.715 46.903 1.00 45.81 185 CYS A C 1
ATOM 1497 O O . CYS A 1 185 ? -34.730 18.712 46.286 1.00 45.81 185 CYS A O 1
ATOM 1499 N N . VAL A 1 186 ? -35.250 16.929 47.540 1.00 50.06 186 VAL A N 1
ATOM 1500 C CA . VAL A 1 186 ? -36.504 17.454 48.097 1.00 50.06 186 VAL A CA 1
ATOM 1501 C C . VAL A 1 186 ? -36.669 16.865 49.495 1.00 50.06 186 VAL A C 1
ATOM 1503 O O . VAL A 1 186 ? -37.283 15.825 49.699 1.00 50.06 186 VAL A O 1
ATOM 1506 N N . SER A 1 187 ? -36.074 17.544 50.470 1.00 47.03 187 SER A N 1
ATOM 1507 C CA . SER A 1 187 ? -36.558 17.536 51.845 1.00 47.03 187 SER A CA 1
ATOM 1508 C C . SER A 1 187 ? -36.747 18.989 52.246 1.00 47.03 187 SER A C 1
ATOM 1510 O O . SER A 1 187 ? -35.779 19.749 52.245 1.00 47.03 187 SER A O 1
ATOM 1512 N N . SER A 1 188 ? -37.986 19.390 52.536 1.00 42.00 188 SER A N 1
ATOM 1513 C CA . SER A 1 188 ? -38.354 19.950 53.845 1.00 42.00 188 SER A CA 1
ATOM 1514 C C . SER A 1 188 ? -39.679 20.738 53.823 1.00 42.00 188 SER A C 1
ATOM 1516 O O . SER A 1 188 ? -39.935 21.528 52.923 1.00 42.00 188 SER A O 1
ATOM 1518 N N . HIS A 1 189 ? -40.466 20.504 54.882 1.00 40.03 189 HIS A N 1
ATOM 1519 C CA . HIS A 1 189 ? -41.486 21.368 55.501 1.00 40.03 189 HIS A CA 1
ATOM 1520 C C . HIS A 1 189 ? -42.725 21.788 54.688 1.00 40.03 189 HIS A C 1
ATOM 1522 O O . HIS A 1 189 ? -42.655 22.712 53.887 1.00 40.03 189 HIS A O 1
ATOM 1528 N N . VAL A 1 190 ? -43.889 21.197 55.008 1.00 39.94 190 VAL A N 1
ATOM 1529 C CA . VAL A 1 190 ? -44.890 21.719 55.976 1.00 39.94 190 VAL A CA 1
ATOM 1530 C C . VAL A 1 190 ? -45.615 20.536 56.615 1.00 39.94 190 VAL A C 1
ATOM 1532 O O . VAL A 1 190 ? -45.919 19.575 55.876 1.00 39.94 190 VAL A O 1
#

Solvent-accessible surface area (backbone atoms only — not comparable to full-atom values): 9998 Å² total; per-residue (Å²): 132,69,80,67,56,60,57,52,51,51,42,42,51,43,30,51,54,21,24,51,32,23,48,53,21,25,72,61,23,82,84,44,23,67,36,29,55,51,54,26,47,53,38,49,48,49,40,45,60,75,37,32,71,59,32,32,74,75,74,36,86,62,42,32,58,56,53,45,50,52,53,51,52,53,46,48,51,51,43,69,77,40,41,71,58,29,52,55,35,45,63,58,41,66,79,38,76,42,38,57,29,39,52,51,11,49,46,31,39,70,46,53,19,53,61,54,47,35,65,70,59,32,61,74,74,42,99,54,99,59,37,69,59,57,31,47,55,53,17,53,52,38,35,40,52,13,46,51,29,36,27,52,18,20,49,48,45,38,61,46,27,67,48,58,65,51,55,54,54,54,52,53,50,54,57,58,70,68,56,75,84,89,75,88,85,87,83,82,89,134

Mean predicted aligned error: 9.56 Å

pLDDT: mean 83.29, std 16.22, range [37.0, 97.5]

Radius of gyration: 23.8 Å; Cα contacts (8 Å, |Δi|>4): 178; chains: 1; bounding box: 67×43×83 Å

Nearest PDB structures (foldseek):
  8ipr-assembly2_D  TM=2.674E-01  e=1.517E+00  Mycolicibacterium smegmatis
  4z9i-assembly1_B  TM=2.754E-01  e=9.897E+00  Escherichia coli K-12

Foldseek 3Di:
DPPVVVLLVLLLVLLVLLLVLLQLLLVLAPLLNLLSVLLSLVSVLVNLVSCVVVCCVPPHNCRSVVVSVVSVVVSVVSCVVCVVSNVVSVVVCCPDPLVVLLVQLCCQLVPVLVVLLDLVVQVVVDVDPCSNVVSVVVSSVSNSVSSVSSSVSSVVSSVCSNVVVVVVVVVVVVVVVPPDPPPDDDDDDD